Protein AF-K3X423-F1 (afdb_monomer)

Sequence (365 aa):
MEPLAPRPPLSREDSQRIQFHCSIRLWRLEVRFLAQKLLSLGRSYEVRYRLPPVDSASSSELPLADFGFQVMSLMDSHVLQVKSVNAPRIAQQIVPERSFVGIGIPRPEEIRAIHVEDYLVGMNTQDFLVVPVPLPQLRKQMQNLRATQRAEKELVLRFVRFDRFVQVDQQRTHGYVLDVLKHIETKHAELAKTYAALLDKNRMIVTR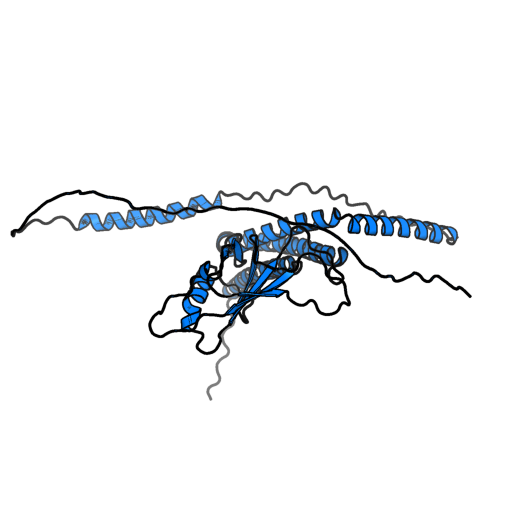ELTREKKLLAYVRIIAVETRKTIMEDERFQFAFNFQQWYAAINEVQDEDDSSSDESEDEEMQEEQHNFEYDEIEISDDDDEEDGRMQEQQQQHSENLDVQQQNRPVRKQLNRLHGIVSDPLRLRNVSSRYRSSHVPCNNSPLQNQFRKNRVLRATLT

Radius of gyration: 34.36 Å; Cα contacts (8 Å, |Δi|>4): 301; chains: 1; bounding box: 116×75×101 Å

Structure (mmCIF, N/CA/C/O backbone):
data_AF-K3X423-F1
#
_entry.id   AF-K3X423-F1
#
loop_
_atom_site.group_PDB
_atom_site.id
_atom_site.type_symbol
_atom_site.label_atom_id
_atom_site.label_alt_id
_atom_site.label_comp_id
_atom_site.label_asym_id
_atom_site.label_entity_id
_atom_site.label_seq_id
_atom_site.pdbx_PDB_ins_code
_atom_site.Cartn_x
_atom_site.Cartn_y
_atom_site.Cartn_z
_atom_site.occupancy
_atom_site.B_iso_or_equiv
_atom_site.auth_seq_id
_atom_site.auth_comp_id
_atom_site.auth_asym_id
_atom_site.auth_atom_id
_atom_site.pdbx_PDB_model_num
ATOM 1 N N . MET A 1 1 ? 2.047 9.173 53.307 1.00 57.94 1 MET A N 1
ATOM 2 C CA . MET A 1 1 ? 1.584 8.575 52.037 1.00 57.94 1 MET A CA 1
ATOM 3 C C . MET A 1 1 ? 1.254 7.132 52.335 1.00 57.94 1 MET A C 1
ATOM 5 O O . MET A 1 1 ? 2.053 6.493 53.008 1.00 57.94 1 MET A O 1
ATOM 9 N N . GLU A 1 2 ? 0.094 6.651 51.913 1.00 51.44 2 GLU A N 1
ATOM 10 C CA . GLU A 1 2 ? -0.271 5.242 52.069 1.00 51.44 2 GLU A CA 1
ATOM 11 C C . GLU A 1 2 ? 0.393 4.432 50.938 1.00 51.44 2 GLU A C 1
ATOM 13 O O . GLU A 1 2 ? 0.381 4.895 49.792 1.00 51.44 2 GLU A O 1
ATOM 18 N N . PRO A 1 3 ? 1.045 3.289 51.219 1.00 63.72 3 PRO A N 1
ATOM 19 C CA . PRO A 1 3 ? 1.689 2.502 50.177 1.00 63.72 3 PRO A CA 1
ATOM 20 C C . PRO A 1 3 ? 0.622 1.840 49.300 1.00 63.72 3 PRO A C 1
ATOM 22 O O . PRO A 1 3 ? -0.140 0.996 49.766 1.00 63.72 3 PRO A O 1
ATOM 25 N N . LEU A 1 4 ? 0.587 2.210 48.017 1.00 64.69 4 LEU A N 1
ATOM 26 C CA . LEU A 1 4 ? -0.241 1.545 47.011 1.00 64.69 4 LEU A CA 1
ATOM 27 C C . LEU A 1 4 ? 0.090 0.048 46.992 1.00 64.69 4 LEU A C 1
ATOM 29 O O . LEU A 1 4 ? 1.178 -0.344 46.568 1.00 64.69 4 LEU A O 1
ATOM 33 N N . ALA A 1 5 ? -0.851 -0.774 47.460 1.00 70.94 5 ALA A N 1
ATOM 34 C CA . ALA A 1 5 ? -0.697 -2.221 47.472 1.00 70.94 5 ALA A CA 1
ATOM 35 C C . ALA A 1 5 ? -0.408 -2.739 46.047 1.00 70.94 5 ALA A C 1
ATOM 37 O O . ALA A 1 5 ? -1.018 -2.251 45.085 1.00 70.94 5 ALA A O 1
ATOM 38 N N . PRO A 1 6 ? 0.509 -3.712 4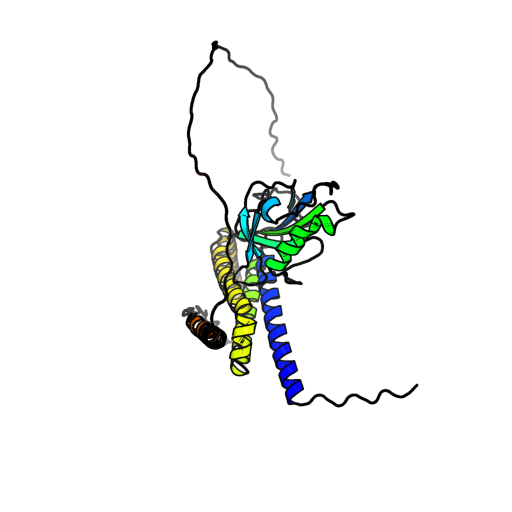5.881 1.00 71.19 6 PRO A N 1
ATOM 39 C CA . PRO A 1 6 ? 0.806 -4.270 44.570 1.00 71.19 6 PRO A CA 1
ATOM 40 C C . PRO A 1 6 ? -0.469 -4.865 43.971 1.00 71.19 6 PRO A C 1
ATOM 42 O O . PRO A 1 6 ? -1.186 -5.619 44.631 1.00 71.19 6 PRO A O 1
ATOM 45 N N . ARG A 1 7 ? -0.769 -4.511 42.714 1.00 73.06 7 ARG A N 1
ATOM 46 C CA . ARG A 1 7 ? -1.929 -5.071 42.010 1.00 73.06 7 ARG A CA 1
ATOM 47 C C . ARG A 1 7 ? -1.793 -6.599 41.940 1.00 73.06 7 ARG A C 1
ATOM 49 O O . ARG A 1 7 ? -0.684 -7.074 41.685 1.00 73.06 7 ARG A O 1
ATOM 56 N N . PRO A 1 8 ? -2.886 -7.361 42.124 1.00 76.19 8 PRO A N 1
ATOM 57 C CA . PRO A 1 8 ? -2.843 -8.804 41.931 1.00 76.19 8 PRO A CA 1
ATO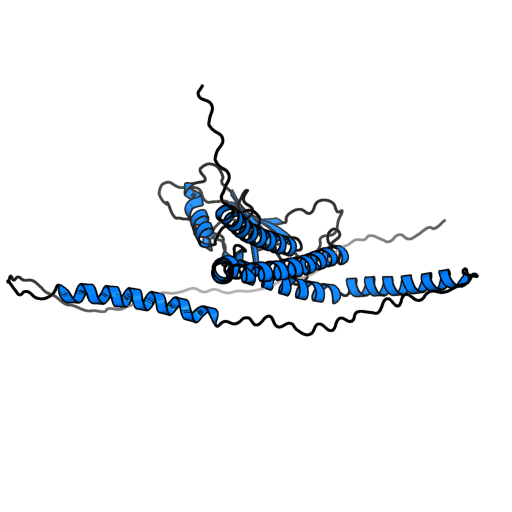M 58 C C . PRO A 1 8 ? -2.415 -9.133 40.489 1.00 76.19 8 PRO A C 1
ATOM 60 O O . PRO A 1 8 ? -2.719 -8.359 39.572 1.00 76.19 8 PRO A O 1
ATOM 63 N N . PRO A 1 9 ? -1.708 -10.256 40.269 1.00 79.25 9 PRO A N 1
ATOM 64 C CA . PRO A 1 9 ? -1.350 -10.695 38.927 1.00 79.25 9 PRO A CA 1
ATOM 65 C C . PRO A 1 9 ? -2.608 -10.981 38.095 1.00 79.25 9 PRO A C 1
ATOM 67 O O . PRO A 1 9 ? -3.641 -11.387 38.627 1.00 79.25 9 PRO A O 1
ATOM 70 N N . LEU A 1 10 ? -2.505 -10.781 36.778 1.00 80.56 10 LEU A N 1
ATOM 71 C CA . LEU A 1 10 ? -3.555 -11.161 35.829 1.00 80.56 10 LEU A CA 1
ATOM 72 C C . LEU A 1 10 ? -3.824 -12.669 35.904 1.00 80.56 10 LEU A C 1
ATOM 74 O O . LEU A 1 10 ? -2.899 -13.457 36.120 1.00 80.56 10 LEU A O 1
ATOM 78 N N . SER A 1 11 ? -5.072 -13.082 35.671 1.00 89.31 11 SER A N 1
ATOM 79 C CA . SER A 1 11 ? -5.374 -14.507 35.539 1.00 89.31 11 SER A CA 1
ATOM 80 C C . SER A 1 11 ? -4.699 -15.093 34.289 1.00 89.31 11 SER A C 1
ATOM 82 O O . SER A 1 11 ? -4.314 -14.374 33.357 1.00 89.31 11 SER A O 1
ATOM 84 N N . ARG A 1 12 ? -4.560 -16.423 34.244 1.00 88.62 12 ARG A N 1
ATOM 85 C CA . ARG A 1 12 ? -4.037 -17.124 33.060 1.00 88.62 12 ARG A CA 1
ATOM 86 C C . ARG A 1 12 ? -4.917 -16.878 31.829 1.00 88.62 12 ARG A C 1
ATOM 88 O O . ARG A 1 12 ? -4.388 -16.683 30.739 1.00 88.62 12 ARG A O 1
ATOM 95 N N . GLU A 1 13 ? -6.231 -16.844 32.026 1.00 88.69 13 GLU A N 1
ATOM 96 C CA . GLU A 1 13 ? -7.236 -16.645 30.979 1.00 88.69 13 GLU A CA 1
ATOM 97 C C . GLU A 1 13 ? -7.195 -15.211 30.434 1.00 88.69 13 GLU A C 1
ATOM 99 O O . GLU A 1 13 ? -7.108 -15.020 29.220 1.00 88.69 13 GLU A O 1
ATOM 104 N N . ASP A 1 14 ? -7.132 -14.202 31.313 1.00 90.19 14 ASP A N 1
ATOM 105 C CA . ASP A 1 14 ? -6.928 -12.800 30.917 1.00 90.19 14 ASP A CA 1
ATOM 106 C C . ASP A 1 14 ? -5.618 -12.632 30.145 1.00 90.19 14 ASP A C 1
ATOM 108 O O . ASP A 1 14 ? -5.584 -11.975 29.106 1.00 90.19 14 ASP A O 1
ATOM 112 N N . SER A 1 15 ? -4.540 -13.262 30.619 1.00 90.38 15 SER A N 1
ATOM 113 C CA . SER A 1 15 ? -3.220 -13.194 29.984 1.00 90.38 15 SER A CA 1
ATOM 114 C C . SER A 1 15 ? -3.236 -13.794 28.574 1.00 90.38 15 SER A C 1
ATOM 116 O O . SER A 1 15 ? -2.729 -13.174 27.639 1.00 90.38 15 SER A O 1
ATOM 118 N N . GLN A 1 16 ? -3.870 -14.957 28.390 1.00 90.81 16 GLN A N 1
ATOM 119 C CA . GLN A 1 16 ? -4.040 -15.594 27.079 1.00 90.81 16 GLN A CA 1
ATOM 120 C C . GLN A 1 16 ? -4.940 -14.766 26.150 1.00 90.81 16 GLN A C 1
ATOM 122 O O . GLN A 1 16 ? -4.620 -14.589 24.973 1.00 90.81 16 GLN A O 1
ATOM 127 N N . ARG A 1 17 ? -6.030 -14.192 26.673 1.00 90.12 17 ARG A N 1
ATOM 128 C CA . ARG A 1 17 ? -6.934 -13.314 25.918 1.00 90.12 17 ARG A CA 1
ATOM 129 C C . ARG A 1 17 ? -6.243 -12.023 25.469 1.00 90.12 17 ARG A C 1
ATOM 131 O O . ARG A 1 17 ? -6.393 -11.617 24.316 1.00 90.12 17 ARG A O 1
ATOM 138 N N . ILE A 1 18 ? -5.461 -11.396 26.348 1.00 92.94 18 ILE A N 1
ATOM 139 C CA . ILE A 1 18 ? -4.646 -10.216 26.031 1.00 92.94 18 ILE A CA 1
ATOM 140 C C . ILE A 1 18 ? -3.600 -10.573 24.972 1.00 92.94 18 ILE A C 1
ATOM 142 O O . ILE A 1 18 ? -3.495 -9.861 23.975 1.00 92.94 18 ILE A O 1
ATOM 146 N N . GLN A 1 19 ? -2.880 -11.691 25.131 1.00 94.19 19 GLN A N 1
ATOM 147 C CA . GLN A 1 19 ? -1.907 -12.166 24.143 1.00 94.19 19 GLN A CA 1
ATOM 148 C C . GLN A 1 19 ? -2.553 -12.344 22.761 1.00 94.19 19 GLN A C 1
ATOM 150 O O . GLN A 1 19 ? -2.028 -11.832 21.776 1.00 94.19 19 GLN A O 1
ATOM 155 N N . PHE A 1 20 ? -3.716 -12.995 22.690 1.00 93.94 20 PHE A N 1
ATOM 156 C CA . PHE A 1 20 ? -4.447 -13.219 21.444 1.00 93.94 20 PHE A CA 1
ATOM 157 C C . PHE A 1 20 ? -4.892 -11.911 20.765 1.00 93.94 20 PHE A C 1
ATOM 159 O O . PHE A 1 20 ? -4.615 -11.709 19.581 1.00 93.94 20 PHE A O 1
ATOM 166 N N . HIS A 1 21 ? -5.497 -10.974 21.506 1.00 94.19 21 HIS A N 1
ATOM 167 C CA . HIS A 1 21 ? -5.847 -9.657 20.957 1.00 94.19 21 HIS A CA 1
ATOM 168 C C . HIS A 1 21 ? -4.603 -8.847 20.536 1.00 94.19 21 HIS A C 1
ATOM 170 O O . HIS A 1 21 ? -4.659 -8.106 19.553 1.00 94.19 21 HIS A O 1
ATOM 176 N N . CYS A 1 22 ? -3.469 -8.996 21.227 1.00 95.56 22 CYS A N 1
ATOM 177 C CA . CYS A 1 22 ? -2.197 -8.403 20.812 1.00 95.56 22 CYS A CA 1
ATOM 178 C C . CYS A 1 22 ? -1.665 -9.025 19.512 1.00 95.56 22 CYS A C 1
ATOM 180 O O . CYS A 1 22 ? -1.263 -8.272 18.629 1.00 95.56 22 CYS A O 1
ATOM 182 N N . SER A 1 23 ? -1.732 -10.350 19.337 1.00 96.19 23 SER A N 1
ATOM 183 C CA . SER A 1 23 ? -1.357 -11.014 18.079 1.00 96.19 23 SER A CA 1
ATOM 184 C C . SER A 1 23 ? -2.238 -10.575 16.905 1.00 96.19 23 SER A C 1
ATOM 186 O O . SER A 1 23 ? -1.707 -10.251 15.850 1.00 96.19 23 SER A O 1
ATOM 188 N N . ILE A 1 24 ? -3.560 -10.459 17.094 1.00 95.88 24 ILE A N 1
ATOM 189 C CA . ILE A 1 24 ? -4.478 -9.893 16.086 1.00 95.88 24 ILE A CA 1
ATOM 190 C C . ILE A 1 24 ? -4.068 -8.460 15.704 1.00 95.88 24 ILE A C 1
ATOM 192 O O . ILE A 1 24 ? -4.067 -8.097 14.527 1.00 95.88 24 ILE A O 1
ATOM 196 N N . ARG A 1 25 ? -3.719 -7.617 16.686 1.00 94.06 25 ARG A N 1
ATOM 197 C CA . ARG A 1 25 ? -3.306 -6.225 16.438 1.00 94.06 25 ARG A CA 1
ATOM 198 C C . ARG A 1 25 ? -1.942 -6.116 15.754 1.00 94.06 25 ARG A C 1
ATOM 200 O O . ARG A 1 25 ? -1.785 -5.223 14.924 1.00 94.06 25 ARG A O 1
ATOM 207 N N . LEU A 1 26 ? -0.997 -6.994 16.090 1.00 95.19 26 LEU A N 1
ATOM 208 C CA . LEU A 1 26 ? 0.315 -7.077 15.447 1.00 95.19 26 LEU A CA 1
ATOM 209 C C . LEU A 1 26 ? 0.174 -7.527 13.989 1.00 95.19 26 LEU A C 1
ATOM 211 O O . LEU A 1 26 ? 0.615 -6.807 13.103 1.00 95.19 26 LEU A O 1
ATOM 215 N N . TRP A 1 27 ? -0.556 -8.616 13.738 1.00 96.56 27 TRP A N 1
ATOM 216 C CA . TRP A 1 27 ? -0.789 -9.132 12.387 1.00 96.56 27 TRP A CA 1
ATOM 217 C C . TRP A 1 27 ? -1.440 -8.083 11.474 1.00 96.56 27 TRP A C 1
ATOM 219 O O . TRP A 1 27 ? -0.968 -7.842 10.364 1.00 96.56 27 TRP A O 1
ATOM 229 N N . ARG A 1 28 ? -2.466 -7.362 11.967 1.00 93.69 28 ARG A N 1
ATOM 230 C CA . ARG A 1 28 ? -3.040 -6.218 11.231 1.00 93.69 28 ARG A CA 1
ATOM 231 C C . ARG A 1 28 ? -1.976 -5.190 10.856 1.00 93.69 28 ARG A C 1
ATOM 233 O O . ARG A 1 28 ? -2.002 -4.700 9.734 1.00 93.69 28 ARG A O 1
ATOM 240 N N . LEU A 1 29 ? -1.109 -4.820 11.802 1.00 92.88 29 LEU A N 1
ATOM 241 C CA . LEU A 1 29 ? -0.079 -3.794 11.632 1.00 92.88 29 LEU A CA 1
ATOM 242 C C . LEU A 1 29 ? 0.984 -4.223 10.610 1.00 92.88 29 LEU A C 1
ATOM 244 O O . LEU A 1 29 ? 1.345 -3.431 9.744 1.00 92.88 29 LEU A O 1
ATOM 248 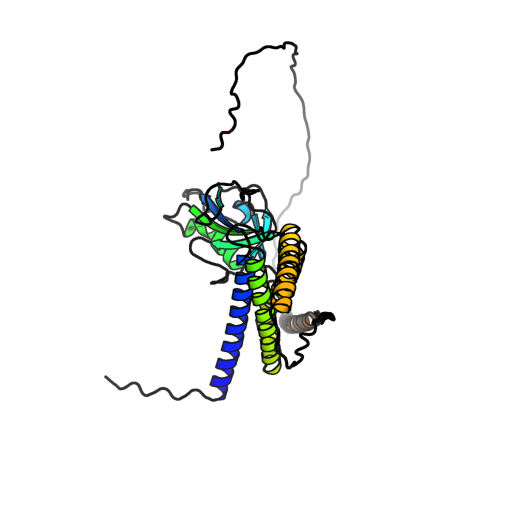N N . GLU A 1 30 ? 1.423 -5.478 10.667 1.00 95.25 30 GLU A N 1
ATOM 249 C CA . GLU A 1 30 ? 2.390 -6.066 9.735 1.00 95.25 30 GLU A CA 1
ATOM 250 C C . GLU A 1 30 ? 1.853 -6.098 8.296 1.00 95.25 30 GLU A C 1
ATOM 252 O O . GLU A 1 30 ? 2.579 -5.729 7.375 1.00 95.25 30 GLU A O 1
ATOM 257 N N . VAL A 1 31 ? 0.560 -6.389 8.089 1.00 95.00 31 VAL A N 1
ATOM 258 C CA . VAL A 1 31 ? -0.091 -6.238 6.771 1.00 95.00 31 VAL A CA 1
ATOM 259 C C . VAL A 1 31 ? -0.042 -4.785 6.266 1.00 95.00 31 VAL A C 1
ATOM 261 O O . VAL A 1 31 ? 0.163 -4.561 5.071 1.00 95.00 31 VAL A O 1
ATOM 264 N N . ARG A 1 32 ? -0.180 -3.774 7.142 1.00 92.25 32 ARG A N 1
ATOM 265 C CA . ARG A 1 32 ? -0.073 -2.351 6.731 1.00 92.25 32 ARG A CA 1
ATOM 266 C C . ARG A 1 32 ? 1.356 -1.986 6.355 1.00 92.25 32 ARG A C 1
ATOM 268 O O . ARG A 1 32 ? 1.555 -1.321 5.344 1.00 92.25 32 ARG A O 1
ATOM 275 N N . PHE A 1 33 ? 2.343 -2.469 7.112 1.00 93.38 33 PHE A N 1
ATOM 276 C CA . PHE A 1 33 ? 3.752 -2.317 6.749 1.00 93.38 33 PHE A CA 1
ATOM 277 C C . PHE A 1 33 ? 4.085 -3.021 5.428 1.00 93.38 33 PHE A C 1
ATOM 279 O O . PHE A 1 33 ? 4.846 -2.469 4.638 1.00 93.38 33 PHE A O 1
ATOM 286 N N . LEU A 1 34 ? 3.479 -4.174 5.129 1.00 95.06 34 LEU A N 1
ATOM 287 C CA . LEU A 1 34 ? 3.651 -4.855 3.843 1.00 95.06 34 LEU A CA 1
ATOM 288 C C . LEU A 1 34 ? 3.067 -4.036 2.678 1.00 95.06 34 LEU A C 1
ATOM 290 O O . LEU A 1 34 ? 3.733 -3.845 1.661 1.00 95.06 34 LEU A O 1
ATOM 294 N N . ALA A 1 35 ? 1.864 -3.478 2.849 1.00 94.00 35 ALA A N 1
ATOM 295 C CA . ALA A 1 35 ? 1.253 -2.575 1.871 1.00 94.00 35 ALA A CA 1
ATOM 296 C C . ALA A 1 35 ? 2.056 -1.269 1.697 1.00 94.00 35 ALA A C 1
ATOM 298 O O . ALA A 1 35 ? 2.246 -0.806 0.573 1.00 94.00 35 ALA A O 1
ATOM 299 N N . GLN A 1 36 ? 2.596 -0.702 2.781 1.00 92.75 36 GLN A N 1
ATOM 300 C CA . GLN A 1 36 ? 3.511 0.444 2.732 1.00 92.75 36 GLN A CA 1
ATOM 301 C C . GLN A 1 36 ? 4.817 0.096 2.005 1.00 92.75 36 GLN A C 1
ATOM 303 O O . GLN A 1 36 ? 5.306 0.894 1.207 1.00 92.75 36 GLN A O 1
ATOM 308 N N . LYS A 1 37 ? 5.368 -1.103 2.235 1.00 93.06 37 LYS A N 1
ATOM 309 C CA . LYS A 1 37 ? 6.584 -1.588 1.575 1.00 93.06 37 LYS A CA 1
ATOM 310 C C . LYS A 1 37 ? 6.371 -1.780 0.074 1.00 93.06 37 LYS A C 1
ATOM 312 O O . LYS A 1 37 ? 7.232 -1.358 -0.694 1.00 93.06 37 LYS A O 1
ATOM 317 N N . LEU A 1 38 ? 5.214 -2.298 -0.346 1.00 92.81 38 LEU A N 1
ATOM 318 C CA . LEU A 1 38 ? 4.814 -2.330 -1.755 1.00 92.81 38 LEU A CA 1
ATOM 319 C C . LEU A 1 38 ? 4.729 -0.908 -2.334 1.00 92.81 38 LEU A C 1
ATOM 321 O O . LEU A 1 38 ? 5.422 -0.593 -3.297 1.00 92.81 38 LEU A O 1
ATOM 325 N N . LEU A 1 39 ? 3.948 -0.018 -1.711 1.00 91.88 39 LEU A N 1
ATOM 326 C CA . LEU A 1 39 ? 3.772 1.358 -2.193 1.00 91.88 39 LEU A CA 1
ATOM 327 C C . LEU A 1 39 ? 5.086 2.163 -2.234 1.00 91.88 39 LEU A C 1
ATOM 329 O O . LEU A 1 39 ? 5.212 3.051 -3.073 1.00 91.88 39 LEU A O 1
ATOM 333 N N . SER A 1 40 ? 6.091 1.822 -1.417 1.00 89.31 40 SER A N 1
ATOM 334 C CA . SER A 1 40 ? 7.418 2.465 -1.442 1.00 89.31 40 SER A CA 1
ATOM 335 C C . SER A 1 40 ? 8.194 2.290 -2.759 1.00 89.31 40 SER A C 1
ATOM 337 O O . SER A 1 40 ? 9.147 3.026 -3.006 1.00 89.31 40 SER A O 1
ATOM 339 N N . LEU A 1 41 ? 7.774 1.366 -3.632 1.00 88.38 41 LEU A N 1
ATOM 340 C CA . LEU A 1 41 ? 8.317 1.227 -4.987 1.00 88.38 41 LEU A CA 1
ATOM 341 C C . LEU A 1 41 ? 7.806 2.313 -5.951 1.00 88.38 41 LEU A C 1
ATOM 343 O O . LEU A 1 41 ? 8.514 2.682 -6.893 1.00 88.38 41 LEU A O 1
ATOM 347 N N . GLY A 1 42 ? 6.601 2.842 -5.715 1.00 87.50 42 GLY A N 1
ATOM 348 C CA . GLY A 1 42 ? 5.961 3.856 -6.556 1.00 87.50 42 GLY A CA 1
ATOM 349 C C . GLY A 1 42 ? 6.630 5.236 -6.483 1.00 87.50 42 GLY A C 1
ATOM 350 O O . GLY A 1 42 ? 7.573 5.471 -5.729 1.00 87.50 42 GLY A O 1
ATOM 351 N N . ARG A 1 43 ? 6.159 6.197 -7.285 1.00 85.94 43 ARG A N 1
ATOM 352 C CA . ARG A 1 43 ? 6.615 7.598 -7.206 1.00 85.94 43 ARG A CA 1
ATOM 353 C C . ARG A 1 43 ? 5.717 8.387 -6.259 1.00 85.94 43 ARG A C 1
ATOM 355 O O . ARG A 1 43 ? 4.539 8.579 -6.557 1.00 85.94 43 ARG A O 1
ATOM 362 N N . SER A 1 44 ? 6.267 8.864 -5.149 1.00 88.62 44 SER A N 1
ATOM 363 C CA . SER A 1 44 ? 5.580 9.791 -4.254 1.00 88.62 44 SER A CA 1
ATOM 364 C C . SER A 1 44 ? 5.555 11.218 -4.817 1.00 88.62 44 SER A C 1
ATOM 366 O O . SER A 1 44 ? 6.474 11.669 -5.508 1.00 88.62 44 SER A O 1
ATOM 368 N N . TYR A 1 45 ? 4.471 11.940 -4.546 1.00 90.94 45 TYR A N 1
ATOM 369 C CA . TYR A 1 45 ? 4.333 13.357 -4.873 1.00 90.94 45 TYR A CA 1
ATOM 370 C C . TYR A 1 45 ? 3.310 14.043 -3.963 1.00 90.94 45 TYR A C 1
ATOM 372 O O . TYR A 1 45 ? 2.413 13.411 -3.402 1.00 90.94 45 TYR A O 1
ATOM 380 N N . GLU A 1 46 ? 3.426 15.362 -3.832 1.00 93.50 46 GLU A N 1
ATOM 381 C CA . GLU A 1 46 ? 2.454 16.188 -3.123 1.00 93.50 46 GLU A CA 1
ATOM 382 C C . GLU A 1 46 ? 1.547 16.942 -4.096 1.00 93.50 46 GLU A C 1
ATOM 384 O O . GLU A 1 46 ? 1.977 17.416 -5.150 1.00 93.50 46 GLU A O 1
ATOM 389 N N . VAL A 1 47 ? 0.293 17.139 -3.696 1.00 93.12 47 VAL A N 1
ATOM 390 C CA . VAL A 1 47 ? -0.611 18.119 -4.300 1.00 93.12 47 VAL A CA 1
ATOM 391 C C . VAL A 1 47 ? -1.037 19.103 -3.224 1.00 93.12 47 VAL A C 1
ATOM 393 O O . VAL A 1 47 ? -1.632 18.729 -2.213 1.00 93.12 47 VAL A O 1
ATOM 396 N N . ARG A 1 48 ? -0.696 20.372 -3.441 1.00 92.94 48 ARG A N 1
ATOM 397 C CA . ARG A 1 48 ? -0.918 21.469 -2.503 1.00 92.94 48 ARG A CA 1
ATOM 398 C C . ARG A 1 48 ? -2.075 22.328 -2.986 1.00 92.94 48 ARG A C 1
ATOM 400 O O . ARG A 1 48 ? -2.004 22.915 -4.065 1.00 92.94 48 ARG A O 1
ATOM 407 N N . TYR A 1 49 ? -3.142 22.387 -2.204 1.00 90.62 49 TYR A N 1
ATOM 408 C CA . TYR A 1 49 ? -4.364 23.114 -2.529 1.00 90.62 49 TYR A CA 1
ATOM 409 C C . TYR A 1 49 ? -4.434 24.405 -1.729 1.00 90.62 49 TYR A C 1
ATOM 411 O O . TYR A 1 49 ? -4.432 24.375 -0.498 1.00 90.62 49 TYR A O 1
ATOM 419 N N . ARG A 1 50 ? -4.550 25.540 -2.419 1.00 87.62 50 ARG A N 1
ATOM 420 C CA . ARG A 1 50 ? -4.752 26.844 -1.779 1.00 87.62 50 ARG A CA 1
ATOM 421 C C . ARG A 1 50 ? -6.227 26.991 -1.443 1.00 87.62 50 ARG A C 1
ATOM 423 O O . ARG A 1 50 ? -7.052 27.184 -2.337 1.00 87.62 50 ARG A O 1
ATOM 430 N N . LEU A 1 51 ? -6.556 26.849 -0.164 1.00 84.88 51 LEU A N 1
ATOM 431 C CA . LEU A 1 51 ? -7.940 26.874 0.292 1.00 84.88 51 LEU A CA 1
ATOM 432 C C . LEU A 1 51 ? -8.527 28.290 0.144 1.00 84.88 51 LEU A C 1
ATOM 434 O O . LEU A 1 51 ? -7.831 29.274 0.416 1.00 84.88 51 LEU A O 1
ATOM 438 N N . PRO A 1 52 ? -9.797 28.420 -0.285 1.00 76.94 52 PRO A N 1
ATOM 439 C CA . PRO A 1 52 ? -10.457 29.718 -0.366 1.00 76.94 52 PRO A CA 1
ATOM 440 C C . PRO A 1 52 ? -10.615 30.341 1.034 1.00 76.94 52 PRO A C 1
ATOM 442 O O . PRO A 1 52 ? -10.768 29.603 2.013 1.00 76.94 52 PRO A O 1
ATOM 445 N N . PRO A 1 53 ? -10.603 31.683 1.151 1.00 73.12 53 PRO A N 1
ATOM 446 C CA . PRO A 1 53 ? -10.807 32.359 2.428 1.00 73.12 53 PRO A CA 1
ATOM 447 C C . PRO A 1 53 ? -12.179 32.029 3.031 1.00 73.12 53 PRO A C 1
ATOM 449 O O . PRO A 1 53 ? -13.159 31.785 2.323 1.00 73.12 53 PRO A O 1
ATOM 452 N N . VAL A 1 54 ? -12.249 32.032 4.363 1.00 68.00 54 VAL A N 1
ATOM 453 C CA . VAL A 1 54 ? -13.488 31.776 5.109 1.00 68.00 54 VAL A CA 1
ATOM 454 C C . VAL A 1 54 ? -14.287 33.076 5.224 1.00 68.00 54 VAL A C 1
ATOM 456 O O . VAL A 1 54 ? -14.302 33.725 6.268 1.00 68.00 54 VAL A O 1
ATOM 459 N N . ASP A 1 55 ? -14.934 33.470 4.127 1.00 59.72 55 ASP A N 1
ATOM 460 C CA . ASP A 1 55 ? -15.822 34.633 4.109 1.00 59.72 55 ASP A CA 1
ATOM 461 C C . ASP A 1 55 ? -17.082 34.368 4.949 1.00 59.72 55 ASP A C 1
ATOM 463 O O . ASP A 1 55 ? -17.802 33.385 4.743 1.00 59.72 55 ASP A O 1
ATOM 467 N N . SER A 1 56 ? -17.373 35.288 5.875 1.00 52.59 56 SER A N 1
ATOM 468 C CA . SER A 1 56 ? -18.317 35.143 6.999 1.00 52.59 56 SER A CA 1
ATOM 469 C C . SER A 1 56 ? -19.770 34.792 6.643 1.00 52.59 56 SER A C 1
ATOM 471 O O . SER A 1 56 ? -20.568 34.536 7.540 1.00 52.59 56 SER A O 1
ATOM 473 N N . ALA A 1 57 ? -20.132 34.813 5.358 1.00 51.56 57 ALA A N 1
ATOM 474 C CA . ALA A 1 57 ? -21.483 34.578 4.855 1.00 51.56 57 ALA A CA 1
ATOM 475 C C . ALA A 1 57 ? -21.683 33.202 4.184 1.00 51.56 57 ALA A C 1
ATOM 477 O O . ALA A 1 57 ? -22.818 32.861 3.861 1.00 51.56 57 ALA A O 1
ATOM 478 N N . SER A 1 58 ? -20.627 32.403 3.958 1.00 54.59 58 SER A N 1
ATOM 479 C CA . SER A 1 58 ? -20.763 31.093 3.294 1.00 54.59 58 SER A CA 1
ATOM 480 C C . SER A 1 58 ? -19.957 29.976 3.971 1.00 54.59 58 SER A C 1
ATOM 482 O O . SER A 1 58 ? -18.883 29.562 3.531 1.00 54.59 58 SER A O 1
ATOM 484 N N . SER A 1 59 ? -20.547 29.406 5.026 1.00 54.94 59 SER A N 1
ATOM 485 C CA . SER A 1 59 ? -20.095 28.154 5.653 1.00 54.94 59 SER A CA 1
ATOM 486 C C . SER A 1 59 ? -20.418 26.924 4.783 1.00 54.94 59 SER A C 1
ATOM 488 O O . SER A 1 59 ? -20.987 25.945 5.261 1.00 54.94 59 SER A O 1
ATOM 490 N N . SER A 1 60 ? -20.072 26.973 3.493 1.00 64.31 60 SER A N 1
ATOM 491 C CA . SER A 1 60 ? -20.050 25.776 2.655 1.00 64.31 60 SER A CA 1
ATOM 492 C C . SER A 1 60 ? -18.944 24.857 3.155 1.00 64.31 60 SER A C 1
ATOM 494 O O . SER A 1 60 ? -17.781 25.264 3.222 1.00 64.31 60 SER A O 1
ATOM 496 N N . GLU A 1 61 ? -19.302 23.611 3.447 1.00 77.19 61 GLU A N 1
ATOM 497 C CA . GLU A 1 61 ? -18.338 22.521 3.572 1.00 77.19 61 GLU A CA 1
ATOM 498 C C . GLU A 1 61 ? -17.477 22.420 2.302 1.00 77.19 61 GLU A C 1
ATOM 500 O O . GLU A 1 61 ? -17.899 22.842 1.219 1.00 77.19 61 GLU A O 1
ATOM 505 N N . LEU A 1 62 ? -16.281 21.839 2.431 1.00 80.56 62 LEU A N 1
ATOM 506 C CA . LEU A 1 62 ? -15.441 21.446 1.296 1.00 80.56 62 LEU A CA 1
ATOM 507 C C . LEU A 1 62 ? -15.552 19.928 1.063 1.00 80.56 62 LEU A C 1
ATOM 509 O O . LEU A 1 62 ? -14.762 19.163 1.624 1.00 80.56 62 LEU A O 1
ATOM 513 N N . PRO A 1 63 ? -16.527 19.446 0.270 1.00 85.31 63 PRO A N 1
ATOM 514 C CA . PRO A 1 63 ? -16.581 18.038 -0.096 1.00 85.31 63 PRO A CA 1
ATOM 515 C C . PRO A 1 63 ? -15.318 17.647 -0.872 1.00 85.31 63 PRO A C 1
ATOM 517 O O . PRO A 1 63 ? -14.816 18.406 -1.697 1.00 85.31 63 PRO A O 1
ATOM 520 N N . LEU A 1 64 ? -14.843 16.416 -0.663 1.00 85.81 64 LEU A N 1
ATOM 521 C CA . LEU A 1 64 ? -13.653 15.859 -1.324 1.00 85.81 64 LEU A CA 1
ATOM 522 C C . LEU A 1 64 ? -13.643 16.064 -2.857 1.00 85.81 64 LEU A C 1
ATOM 524 O O . LEU A 1 64 ? -12.591 16.298 -3.440 1.00 85.81 64 LEU A O 1
ATOM 528 N N . ALA A 1 65 ? -14.815 16.041 -3.499 1.00 87.38 65 ALA A N 1
ATOM 529 C CA . ALA A 1 65 ? -14.958 16.241 -4.940 1.00 87.38 65 ALA A CA 1
ATOM 530 C C . ALA A 1 65 ? -14.534 17.642 -5.438 1.00 87.38 65 ALA A C 1
ATOM 532 O O . ALA A 1 65 ? -14.140 17.768 -6.597 1.00 87.38 65 ALA A O 1
ATOM 533 N N . ASP A 1 66 ? -14.556 18.683 -4.594 1.00 88.75 66 ASP A N 1
ATOM 534 C CA . ASP A 1 66 ? -14.110 20.036 -4.976 1.00 88.75 66 ASP A CA 1
ATOM 535 C C . ASP A 1 66 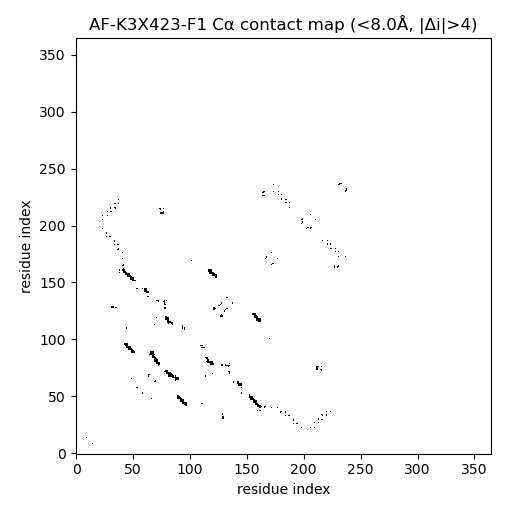? -12.594 20.103 -5.237 1.00 88.75 66 ASP A C 1
ATOM 537 O O . ASP A 1 66 ? -12.121 20.970 -5.976 1.00 88.75 66 ASP A O 1
ATOM 541 N N . PHE A 1 67 ? -11.838 19.144 -4.698 1.00 90.31 67 PHE A N 1
ATOM 542 C CA . PHE A 1 67 ? -10.408 18.958 -4.941 1.00 90.31 67 PHE A CA 1
ATOM 543 C C . PHE A 1 67 ? -10.124 18.256 -6.284 1.00 90.31 67 PHE A C 1
ATOM 545 O O . PHE A 1 67 ? -8.974 18.011 -6.618 1.00 90.31 67 PHE A O 1
ATOM 552 N N . GLY A 1 68 ? -11.152 17.949 -7.087 1.00 91.75 68 GLY A N 1
ATOM 553 C CA . GLY A 1 68 ? -10.991 17.392 -8.434 1.00 91.75 68 GLY A CA 1
ATOM 554 C C . GLY A 1 68 ? -10.774 15.881 -8.485 1.00 91.75 68 GLY A C 1
ATOM 555 O O . GLY A 1 68 ? -10.429 15.357 -9.537 1.00 91.75 68 GLY A O 1
ATOM 556 N N . PHE A 1 69 ? -10.995 15.143 -7.398 1.00 94.56 69 PHE A N 1
ATOM 557 C CA . PHE A 1 69 ? -10.892 13.682 -7.412 1.00 94.56 69 PHE A CA 1
ATOM 558 C C . PHE A 1 69 ? -11.881 13.016 -6.447 1.00 94.56 69 PHE A C 1
ATOM 560 O O . PHE A 1 69 ? -12.477 13.655 -5.580 1.00 94.56 69 PHE A O 1
ATOM 567 N N . GLN A 1 70 ? -12.060 11.706 -6.600 1.00 94.69 70 GLN A N 1
ATOM 568 C CA . GLN A 1 70 ? -12.746 10.852 -5.633 1.00 94.69 70 GLN A CA 1
ATOM 569 C C . GLN A 1 70 ? -11.849 9.665 -5.292 1.00 94.69 70 GLN A C 1
ATOM 571 O O . GLN A 1 70 ? -11.318 9.029 -6.200 1.00 94.69 70 GLN A O 1
ATOM 576 N N . VAL A 1 71 ? -11.724 9.323 -4.006 1.00 95.50 71 VAL A N 1
ATOM 577 C CA . VAL A 1 71 ? -11.110 8.055 -3.580 1.00 95.50 71 VAL A CA 1
ATOM 578 C C . VAL A 1 71 ? -12.155 7.016 -3.179 1.00 95.50 71 VAL A C 1
ATOM 580 O O . VAL A 1 71 ? -13.209 7.341 -2.619 1.00 95.50 71 VAL A O 1
ATOM 583 N N . MET A 1 72 ? -11.821 5.757 -3.444 1.00 95.50 72 MET A N 1
ATOM 584 C CA . MET A 1 72 ? -12.435 4.569 -2.860 1.00 95.50 72 MET A CA 1
ATOM 585 C C . MET A 1 72 ? -11.496 3.941 -1.826 1.00 95.50 72 MET A C 1
ATOM 587 O O . MET A 1 72 ? -10.295 4.206 -1.817 1.00 95.50 72 MET A O 1
ATOM 591 N N . SER A 1 73 ? -12.059 3.120 -0.944 1.00 93.81 73 SER A N 1
ATOM 592 C CA . SER A 1 73 ? -11.288 2.219 -0.092 1.00 93.81 73 SER A CA 1
ATOM 593 C C . SER A 1 73 ? -10.958 0.973 -0.910 1.00 93.81 73 SER A C 1
ATOM 595 O O . SER A 1 73 ? -11.847 0.388 -1.530 1.00 93.81 73 SER A O 1
ATOM 597 N N . LEU A 1 74 ? -9.682 0.603 -0.957 1.00 91.88 74 LEU A N 1
ATOM 598 C CA . LEU A 1 74 ? -9.224 -0.609 -1.623 1.00 91.88 74 LEU A CA 1
ATOM 599 C C . LEU A 1 74 ? -9.489 -1.806 -0.702 1.00 91.88 74 LEU A C 1
ATOM 601 O O . LEU A 1 74 ? -9.000 -1.822 0.428 1.00 91.88 74 LEU A O 1
ATOM 605 N N . MET A 1 75 ? -10.249 -2.800 -1.173 1.00 88.44 75 MET A N 1
ATOM 606 C CA . MET A 1 75 ? -10.592 -4.015 -0.411 1.00 88.44 75 MET A CA 1
ATOM 607 C C . MET A 1 75 ? -11.212 -3.741 0.982 1.00 88.44 75 MET A C 1
ATOM 609 O O . MET A 1 75 ? -10.901 -4.424 1.958 1.00 88.44 75 MET A O 1
ATOM 613 N N . ASP A 1 76 ? -12.028 -2.684 1.098 1.00 87.00 76 ASP A N 1
ATOM 614 C CA . ASP A 1 76 ? -12.622 -2.172 2.353 1.00 87.00 76 ASP A CA 1
ATOM 615 C C . ASP A 1 76 ? -11.614 -1.837 3.476 1.00 87.00 76 ASP A C 1
ATOM 617 O O . ASP A 1 76 ? -11.970 -1.677 4.656 1.00 87.00 76 ASP A O 1
ATOM 621 N N . SER A 1 77 ? -10.339 -1.699 3.101 1.00 87.75 77 SER A N 1
ATOM 622 C CA . SER A 1 77 ? -9.210 -1.413 3.978 1.00 87.75 77 SER A CA 1
ATOM 623 C C . SER A 1 77 ? -8.986 0.095 4.196 1.00 87.75 77 SER A C 1
ATOM 625 O O . SER A 1 77 ? -9.783 0.959 3.819 1.00 87.75 77 SER A O 1
ATOM 627 N N . HIS A 1 78 ? -7.872 0.426 4.845 1.00 86.25 78 HIS A N 1
ATOM 628 C CA . HIS A 1 78 ? -7.417 1.796 5.072 1.00 86.25 78 HIS A CA 1
ATOM 629 C C . HIS A 1 78 ? -6.631 2.384 3.887 1.00 86.25 78 HIS A C 1
ATOM 631 O O . HIS A 1 78 ? -6.374 3.585 3.882 1.00 86.25 78 HIS A O 1
ATOM 637 N N . VAL A 1 79 ? -6.250 1.569 2.896 1.00 92.38 79 VAL A N 1
ATOM 638 C CA . VAL A 1 79 ? -5.589 2.048 1.677 1.00 92.38 79 VAL A CA 1
ATOM 639 C C . VAL A 1 79 ? -6.634 2.727 0.793 1.00 92.38 79 VAL A C 1
ATOM 641 O O . VAL A 1 79 ? -7.680 2.147 0.488 1.00 92.38 79 VAL A O 1
ATOM 644 N N . LEU A 1 80 ? -6.368 3.974 0.404 1.00 95.25 80 LEU A N 1
ATOM 645 C CA . LEU A 1 80 ? -7.286 4.803 -0.375 1.00 95.25 80 LEU A CA 1
ATOM 646 C C . LEU A 1 80 ? -6.736 5.005 -1.786 1.00 95.25 80 LEU A C 1
ATOM 648 O O . LEU A 1 80 ? -5.618 5.484 -1.947 1.00 95.25 80 LEU A O 1
ATOM 652 N N . GLN A 1 81 ? -7.534 4.676 -2.800 1.00 95.62 81 GLN A N 1
ATOM 653 C CA . GLN A 1 81 ? -7.141 4.747 -4.209 1.00 95.62 81 GLN A CA 1
ATOM 654 C C . GLN A 1 81 ? -8.067 5.689 -4.982 1.00 95.62 81 GLN A C 1
ATOM 656 O O . GLN A 1 81 ? -9.279 5.709 -4.745 1.00 95.62 81 GLN A O 1
ATOM 661 N N . VAL A 1 82 ? -7.519 6.491 -5.896 1.00 96.25 82 VAL A N 1
ATOM 662 C CA . VAL A 1 82 ? -8.281 7.437 -6.717 1.00 96.25 82 VAL A CA 1
ATOM 663 C C . VAL A 1 82 ? -9.121 6.671 -7.739 1.00 96.25 82 VAL A C 1
ATOM 665 O O . VAL A 1 82 ? -8.602 6.044 -8.658 1.00 96.25 82 VAL A O 1
ATOM 668 N N . LYS A 1 83 ? -10.444 6.754 -7.578 1.00 96.00 83 LYS A N 1
ATOM 669 C CA . LYS A 1 83 ? -11.452 6.122 -8.441 1.00 96.00 83 LYS A CA 1
ATOM 670 C C . LYS A 1 83 ? -11.778 6.962 -9.677 1.00 96.00 83 LYS A C 1
ATOM 672 O O . LYS A 1 83 ? -12.143 6.420 -10.714 1.00 96.00 83 LYS A O 1
ATOM 677 N N . SER A 1 84 ? -11.724 8.287 -9.557 1.00 95.50 84 SER A N 1
ATOM 678 C CA . SER A 1 84 ? -12.031 9.205 -10.656 1.00 95.50 84 SER A CA 1
ATOM 679 C C . SER A 1 84 ? -11.386 10.570 -10.446 1.00 95.50 84 SER A C 1
ATOM 681 O O . SER A 1 84 ? -11.260 11.043 -9.314 1.00 95.50 84 SER A O 1
ATOM 683 N N . VAL A 1 85 ? -11.018 11.213 -11.553 1.00 94.62 85 VAL A N 1
ATOM 684 C CA . VAL A 1 85 ? -10.453 12.567 -11.599 1.00 94.62 85 VAL A CA 1
ATOM 685 C C . VAL A 1 85 ? -11.386 13.463 -12.415 1.00 94.62 85 VAL A C 1
ATOM 687 O O . VAL A 1 85 ? -11.994 13.027 -13.389 1.00 94.62 85 VAL A O 1
ATOM 690 N N . ASN A 1 86 ? -11.535 14.707 -11.978 1.00 92.44 86 ASN A N 1
ATOM 691 C CA . ASN A 1 86 ? -12.396 15.747 -12.529 1.00 92.44 86 ASN A CA 1
ATOM 692 C C . ASN A 1 86 ? -11.628 17.082 -12.525 1.00 92.44 86 ASN A C 1
ATOM 694 O O . ASN A 1 86 ? -10.569 17.198 -11.912 1.00 92.44 86 ASN A O 1
ATOM 698 N N . ALA A 1 87 ? -12.168 18.123 -13.163 1.00 88.31 87 ALA A N 1
ATOM 699 C CA . ALA A 1 87 ? -11.596 19.463 -13.035 1.00 88.31 87 ALA A CA 1
ATOM 700 C C . ALA A 1 87 ? -11.686 19.949 -11.565 1.00 88.31 87 ALA A C 1
ATOM 702 O O . ALA A 1 87 ? -12.796 20.002 -11.025 1.00 88.31 87 ALA A O 1
ATOM 703 N N . PRO A 1 88 ? -10.565 20.301 -10.903 1.00 88.88 88 PRO A N 1
ATOM 704 C CA . PRO A 1 88 ? -10.590 20.793 -9.529 1.00 88.88 88 PRO A CA 1
ATOM 705 C C . PRO A 1 88 ? -11.220 22.190 -9.462 1.00 88.88 88 PRO A C 1
ATOM 707 O O . PRO A 1 88 ? -10.957 23.052 -10.301 1.00 88.88 88 PRO A O 1
ATOM 710 N N . ARG A 1 89 ? -12.041 22.427 -8.433 1.00 87.00 89 ARG A N 1
ATOM 711 C CA . ARG A 1 89 ? -12.624 23.746 -8.123 1.00 87.00 89 ARG A CA 1
ATOM 712 C C . ARG A 1 89 ? -11.699 24.590 -7.245 1.00 87.00 89 ARG A C 1
ATOM 714 O O . ARG A 1 89 ? -11.821 25.811 -7.219 1.00 87.00 89 ARG A O 1
ATOM 721 N N . ILE A 1 90 ? -10.786 23.940 -6.523 1.00 85.12 90 ILE A N 1
ATOM 722 C CA . ILE A 1 90 ? -9.784 24.567 -5.655 1.00 85.12 90 ILE A CA 1
ATOM 723 C C . ILE A 1 90 ? -8.446 24.622 -6.404 1.00 85.12 90 ILE A C 1
ATOM 725 O O . ILE A 1 90 ? -8.029 23.637 -7.010 1.00 85.12 90 ILE A O 1
ATOM 729 N N . ALA A 1 91 ? -7.760 25.766 -6.363 1.00 84.50 91 ALA A N 1
ATOM 730 C CA . ALA A 1 91 ? -6.485 25.942 -7.053 1.00 84.50 91 ALA A CA 1
ATOM 731 C C . ALA A 1 91 ? -5.397 25.036 -6.451 1.00 84.50 91 ALA A C 1
ATOM 733 O O . ALA A 1 91 ? -5.084 25.141 -5.262 1.00 84.50 91 ALA A O 1
ATOM 734 N N . GLN A 1 92 ? -4.806 24.177 -7.286 1.00 89.75 92 GLN A N 1
ATOM 735 C CA . GLN A 1 92 ? -3.809 23.184 -6.885 1.00 89.75 92 GLN A CA 1
ATOM 736 C C . GLN A 1 92 ? -2.437 23.440 -7.519 1.00 89.75 92 GLN A C 1
ATOM 738 O O . GLN A 1 92 ? -2.338 23.919 -8.649 1.00 89.75 92 GLN A O 1
ATOM 743 N N . GLN A 1 93 ? -1.380 23.054 -6.811 1.00 88.62 93 GLN A N 1
ATOM 744 C CA . GLN A 1 93 ? -0.012 22.970 -7.308 1.00 88.62 93 GLN A CA 1
ATOM 745 C C . GLN A 1 93 ? 0.521 21.564 -7.026 1.00 88.62 93 GLN A C 1
ATOM 747 O O . GLN A 1 93 ? 0.538 21.131 -5.875 1.00 88.62 93 GLN A O 1
ATOM 752 N N . ILE A 1 94 ? 0.969 20.857 -8.063 1.00 85.69 94 ILE A N 1
ATOM 753 C CA . ILE A 1 94 ? 1.627 19.556 -7.901 1.00 85.69 94 ILE A CA 1
ATOM 754 C C . ILE A 1 94 ? 3.124 19.779 -7.684 1.00 85.69 94 ILE A C 1
ATOM 756 O O . ILE A 1 94 ? 3.749 20.599 -8.359 1.00 85.69 94 ILE A O 1
ATOM 760 N N . VAL A 1 95 ? 3.679 19.069 -6.707 1.00 85.19 95 VAL A N 1
ATOM 761 C CA . VAL A 1 95 ? 5.087 19.102 -6.324 1.00 85.19 95 VAL A CA 1
ATOM 762 C C . VAL A 1 95 ? 5.578 17.652 -6.301 1.00 85.19 95 VAL A C 1
ATOM 764 O O . VAL A 1 95 ? 5.308 16.941 -5.333 1.00 85.19 95 VAL A O 1
ATOM 767 N N . PRO A 1 96 ? 6.273 17.182 -7.354 1.00 78.75 96 PRO A N 1
ATOM 768 C CA . PRO A 1 96 ? 6.967 15.900 -7.315 1.00 78.75 96 PRO A CA 1
ATOM 769 C C . PRO A 1 96 ? 7.920 15.866 -6.119 1.00 78.75 96 PRO A C 1
ATOM 771 O O . PRO A 1 96 ? 8.641 16.843 -5.881 1.00 78.75 96 PRO A O 1
ATOM 774 N N . GLU A 1 97 ? 7.924 14.770 -5.359 1.00 70.94 97 GLU A N 1
ATOM 775 C CA . GLU A 1 97 ? 8.864 14.646 -4.251 1.00 70.94 97 GLU A CA 1
ATOM 776 C C . GLU A 1 97 ? 10.284 14.549 -4.819 1.00 70.94 97 GLU A C 1
ATOM 778 O O . GLU A 1 97 ? 10.566 13.763 -5.727 1.00 70.94 97 GLU A O 1
ATOM 783 N N . ARG A 1 98 ? 11.180 15.421 -4.348 1.00 57.78 98 ARG A N 1
ATOM 784 C CA . ARG A 1 98 ? 12.541 15.498 -4.882 1.00 57.78 98 ARG A CA 1
ATOM 785 C C . ARG A 1 98 ? 13.371 14.353 -4.320 1.00 57.78 98 ARG A C 1
ATOM 787 O O . ARG A 1 98 ? 13.913 14.482 -3.224 1.00 57.78 98 ARG A O 1
ATOM 794 N N . SER A 1 99 ? 13.542 13.290 -5.102 1.00 47.47 99 SER A N 1
ATOM 795 C CA . SER A 1 99 ? 14.651 12.355 -4.917 1.00 47.47 99 SER A CA 1
ATOM 796 C C . SER A 1 99 ? 15.966 13.145 -4.923 1.00 47.47 99 SER A C 1
ATOM 798 O O . SER A 1 99 ? 16.360 13.758 -5.917 1.00 47.47 99 SER A O 1
ATOM 800 N N . PHE A 1 100 ? 16.608 13.225 -3.757 1.00 39.78 100 PHE A N 1
ATOM 801 C CA . PHE A 1 100 ? 17.851 13.972 -3.583 1.00 39.78 100 PHE A CA 1
ATOM 802 C C . PHE A 1 100 ? 19.020 13.232 -4.243 1.00 39.78 100 PHE A C 1
ATOM 804 O O . PHE A 1 100 ? 19.070 12.009 -4.210 1.00 39.78 100 PHE A O 1
ATOM 811 N N . VAL A 1 101 ? 20.000 13.997 -4.741 1.00 38.69 101 VAL A N 1
ATOM 812 C CA . VAL A 1 101 ? 21.248 13.538 -5.391 1.00 38.69 101 VAL A CA 1
ATOM 813 C C . VAL A 1 101 ? 21.065 12.923 -6.790 1.00 38.69 101 VAL A C 1
ATOM 815 O O . VAL A 1 101 ? 20.505 11.845 -6.962 1.00 38.69 101 VAL A O 1
ATOM 818 N N . GLY A 1 102 ? 21.639 13.595 -7.794 1.00 36.59 102 GLY A N 1
ATOM 819 C CA . GLY A 1 102 ? 21.753 13.109 -9.174 1.00 36.59 102 GLY A CA 1
ATOM 820 C C . GLY A 1 102 ? 21.903 14.261 -10.171 1.00 36.59 102 GLY A C 1
ATOM 821 O O . GLY A 1 102 ? 21.001 15.087 -10.307 1.00 36.59 102 GLY A O 1
ATOM 822 N N . ILE A 1 103 ? 23.043 14.356 -10.863 1.00 42.47 103 ILE A N 1
ATOM 823 C CA . ILE A 1 103 ? 23.254 15.390 -11.889 1.00 42.47 103 ILE A CA 1
ATOM 824 C C . ILE A 1 103 ? 22.610 14.943 -13.206 1.00 42.47 103 ILE A C 1
ATOM 826 O O . ILE A 1 103 ? 23.037 13.964 -13.806 1.00 42.47 103 ILE A O 1
ATOM 830 N N . GLY A 1 104 ? 21.638 15.728 -13.675 1.00 49.84 104 GLY A N 1
ATOM 831 C CA . GLY A 1 104 ? 21.349 15.940 -15.095 1.00 49.84 104 GLY A CA 1
ATOM 832 C C . GLY A 1 104 ? 21.016 14.722 -15.964 1.00 49.84 104 GLY A C 1
ATOM 833 O O . GLY A 1 104 ? 21.868 14.259 -16.708 1.00 49.84 104 GLY A O 1
ATOM 834 N N . ILE A 1 105 ? 19.733 14.349 -16.005 1.00 39.72 105 ILE A N 1
ATOM 835 C CA . ILE A 1 105 ? 18.958 14.067 -17.234 1.00 39.72 105 ILE A CA 1
ATOM 836 C C . ILE A 1 105 ? 17.469 14.220 -16.864 1.00 39.72 105 ILE A C 1
ATOM 838 O O . ILE A 1 105 ? 17.048 13.633 -15.864 1.00 39.72 105 ILE A O 1
ATOM 842 N N . PRO A 1 106 ? 16.645 14.964 -17.628 1.00 40.69 106 PRO A N 1
ATOM 843 C CA . PRO A 1 106 ? 15.196 14.937 -17.442 1.00 40.69 106 PRO A CA 1
ATOM 844 C C . PRO A 1 106 ? 14.658 13.559 -17.863 1.00 40.69 106 PRO A C 1
ATOM 846 O O . PRO A 1 106 ? 14.690 13.204 -19.041 1.00 40.69 106 PRO A O 1
ATOM 849 N N . ARG A 1 107 ? 14.205 12.761 -16.889 1.00 53.25 107 ARG A N 1
ATOM 850 C CA . ARG A 1 107 ? 13.586 11.440 -17.108 1.00 53.25 107 ARG A CA 1
ATOM 851 C C . ARG A 1 107 ? 12.065 11.569 -17.336 1.00 53.25 107 ARG A C 1
ATOM 853 O O . ARG A 1 107 ? 11.501 12.611 -16.999 1.00 53.25 107 ARG A O 1
ATOM 860 N N . PRO A 1 108 ? 11.419 10.590 -18.001 1.00 48.69 108 PRO A N 1
ATOM 861 C CA . PRO A 1 108 ? 10.149 10.829 -18.681 1.00 48.69 108 PRO A CA 1
ATOM 862 C C . PRO A 1 108 ? 8.959 10.992 -17.731 1.00 48.69 108 PRO A C 1
ATOM 864 O O . PRO A 1 108 ? 8.819 10.259 -16.754 1.00 48.69 108 PRO A O 1
ATOM 867 N N . GLU A 1 109 ? 8.092 11.932 -18.110 1.00 55.81 109 GLU A N 1
ATOM 868 C CA . GLU A 1 109 ? 6.808 12.271 -17.486 1.00 55.81 109 GLU A CA 1
ATOM 869 C C . GLU A 1 109 ? 6.878 12.632 -15.993 1.00 55.81 109 GLU A C 1
ATOM 871 O O . GLU A 1 109 ? 6.550 11.860 -15.092 1.00 55.81 109 GLU A O 1
ATOM 876 N N . GLU A 1 110 ? 7.235 13.899 -15.748 1.00 68.19 110 GLU A N 1
ATOM 877 C CA . GLU A 1 110 ? 6.901 14.597 -14.504 1.00 68.19 110 GLU A CA 1
ATOM 878 C C . GLU A 1 110 ? 5.410 14.415 -14.179 1.00 68.19 110 GLU A C 1
ATOM 880 O O . GLU A 1 110 ? 4.551 14.599 -15.048 1.00 68.19 110 GLU A O 1
ATOM 885 N N . ILE A 1 111 ? 5.082 14.125 -12.918 1.00 74.94 111 ILE A N 1
ATOM 886 C CA . ILE A 1 111 ? 3.690 13.968 -12.486 1.00 74.94 111 ILE A CA 1
ATOM 887 C C . ILE A 1 111 ? 2.992 15.336 -12.536 1.00 74.94 111 ILE A C 1
ATOM 889 O O . ILE A 1 111 ? 3.199 16.197 -11.683 1.00 74.94 111 ILE A O 1
ATOM 893 N N . ARG A 1 112 ? 2.183 15.538 -13.582 1.00 80.88 112 ARG A N 1
ATOM 894 C CA . ARG A 1 112 ? 1.497 16.805 -13.914 1.00 80.88 112 ARG A CA 1
ATOM 895 C C . ARG A 1 112 ? 0.015 16.834 -13.539 1.00 80.88 112 ARG A C 1
ATOM 897 O O . ARG A 1 112 ? -0.590 17.903 -13.540 1.00 80.88 112 ARG A O 1
ATOM 904 N N . ALA A 1 113 ? -0.558 15.683 -13.197 1.00 87.56 113 ALA A N 1
ATOM 905 C CA . ALA A 1 113 ? -1.930 15.527 -12.728 1.00 87.56 113 ALA A CA 1
ATOM 906 C C . ALA A 1 113 ? -2.022 14.372 -11.718 1.00 87.56 113 ALA A C 1
ATOM 908 O O . ALA A 1 113 ? -1.203 13.452 -11.755 1.00 87.56 113 ALA A O 1
ATOM 909 N N . ILE A 1 114 ? -3.055 14.394 -10.871 1.00 91.81 114 ILE A N 1
ATOM 910 C CA . ILE A 1 114 ? -3.581 13.176 -10.237 1.00 91.81 114 ILE A CA 1
ATOM 911 C C . ILE A 1 114 ? -4.249 12.347 -11.342 1.00 91.81 114 ILE A C 1
ATOM 913 O O . ILE A 1 114 ? -4.923 12.910 -12.205 1.00 91.81 114 ILE A O 1
ATOM 917 N N . HIS A 1 115 ? -4.044 11.038 -11.335 1.00 91.69 115 HIS A N 1
ATOM 918 C CA . HIS A 1 115 ? -4.659 10.064 -12.231 1.00 91.69 115 HIS A CA 1
ATOM 919 C C . HIS A 1 115 ? -5.604 9.146 -11.441 1.00 91.69 115 HIS A C 1
ATOM 921 O O . HIS A 1 115 ? -5.657 9.164 -10.212 1.00 91.69 115 HIS A O 1
ATOM 927 N N . VAL A 1 116 ? -6.378 8.340 -12.167 1.00 92.94 116 VAL A N 1
ATOM 928 C CA . VAL A 1 116 ? -7.030 7.154 -11.594 1.00 92.94 116 VAL A CA 1
ATOM 929 C C . VAL A 1 116 ? -5.936 6.154 -11.184 1.00 92.94 116 VAL A C 1
ATOM 931 O O . VAL A 1 116 ? -4.833 6.203 -11.720 1.00 92.94 116 VAL A O 1
ATOM 934 N N . GLU A 1 117 ? -6.232 5.280 -10.225 1.00 93.12 117 GLU A N 1
ATOM 935 C CA . GLU A 1 117 ? -5.324 4.266 -9.654 1.00 93.12 117 GLU A CA 1
ATOM 936 C C . GLU A 1 117 ? -4.207 4.796 -8.724 1.00 93.12 117 GLU A C 1
ATOM 938 O O . GLU A 1 117 ? -3.660 3.998 -7.962 1.00 93.12 117 GLU A O 1
ATOM 943 N N . ASP A 1 118 ? -3.938 6.111 -8.670 1.00 94.44 118 ASP A N 1
ATOM 944 C CA . ASP A 1 118 ? -3.040 6.724 -7.669 1.00 94.44 118 ASP A CA 1
ATOM 945 C C . ASP A 1 118 ? -3.535 6.495 -6.226 1.00 94.44 118 ASP A C 1
ATOM 947 O O . ASP A 1 118 ? -4.734 6.550 -5.941 1.00 94.44 118 ASP A O 1
ATOM 951 N N . TYR A 1 119 ? -2.614 6.315 -5.277 1.00 95.38 119 TYR A N 1
ATOM 952 C CA . TYR A 1 119 ? -2.928 6.055 -3.866 1.00 95.38 119 TYR A CA 1
ATOM 953 C C . TYR A 1 119 ? -2.818 7.333 -3.043 1.00 95.38 119 TYR A C 1
ATOM 955 O O . TYR A 1 119 ? -1.770 7.971 -3.040 1.00 95.38 119 TYR A O 1
ATOM 963 N N . LEU A 1 120 ? -3.865 7.691 -2.299 1.00 96.31 120 LEU A N 1
ATOM 964 C CA . LEU A 1 120 ? -3.842 8.788 -1.331 1.00 96.31 120 LEU A CA 1
ATOM 965 C C . LEU A 1 120 ? -3.273 8.269 -0.002 1.00 96.31 120 LEU A C 1
ATOM 967 O O . LEU A 1 120 ? -3.967 7.583 0.750 1.00 96.31 120 LEU A O 1
ATOM 971 N N . VAL A 1 121 ? -2.014 8.604 0.286 1.00 95.31 121 VAL A N 1
ATOM 972 C CA . VAL A 1 121 ? -1.249 8.053 1.422 1.00 95.31 121 VAL A CA 1
ATOM 973 C C . VAL A 1 121 ? -1.094 9.020 2.600 1.00 95.31 121 VAL A C 1
ATOM 975 O O . VAL A 1 121 ? -0.621 8.616 3.659 1.00 95.31 121 VAL A O 1
ATOM 978 N N . GLY A 1 122 ? -1.494 10.290 2.472 1.00 93.94 122 GLY A N 1
ATOM 979 C CA . GLY A 1 122 ? -1.443 11.219 3.603 1.00 93.94 122 GLY A CA 1
ATOM 980 C C . GLY A 1 122 ? -2.053 12.598 3.365 1.00 93.94 122 GLY A C 1
ATOM 981 O O . GLY A 1 122 ? -2.348 12.990 2.236 1.00 93.94 122 GLY A O 1
ATOM 982 N N . MET A 1 123 ? -2.205 13.347 4.458 1.00 92.88 123 MET A N 1
ATOM 983 C CA . MET A 1 123 ? -2.774 14.697 4.505 1.00 92.88 123 MET A CA 1
ATOM 984 C C . MET A 1 123 ? -2.051 15.539 5.563 1.00 92.88 123 MET A C 1
ATOM 986 O O . MET A 1 123 ? -1.951 15.131 6.718 1.00 92.88 123 MET A O 1
ATOM 990 N N . ASN A 1 124 ? -1.563 16.721 5.188 1.00 90.19 124 ASN A N 1
ATOM 991 C CA . ASN A 1 124 ? -0.725 17.607 6.003 1.00 90.19 124 ASN A CA 1
ATOM 992 C C . ASN A 1 124 ? 0.418 16.821 6.676 1.00 90.19 124 ASN A C 1
ATOM 994 O O . ASN A 1 124 ? 1.254 16.250 5.976 1.00 90.19 124 ASN A O 1
ATOM 998 N N . THR A 1 125 ? 0.460 16.732 8.005 1.00 87.94 125 THR A N 1
ATOM 999 C CA . THR A 1 125 ? 1.458 15.944 8.756 1.00 87.94 125 THR A CA 1
ATOM 1000 C C . THR A 1 125 ? 1.066 14.478 8.979 1.00 87.94 125 THR A C 1
ATOM 1002 O O . THR A 1 125 ? 1.884 13.708 9.474 1.00 87.94 125 THR A O 1
ATOM 1005 N N . GLN A 1 126 ? -0.152 14.062 8.619 1.00 90.81 126 GLN A N 1
ATOM 1006 C CA . GLN A 1 126 ? -0.634 12.697 8.830 1.00 90.81 126 GLN A CA 1
ATOM 1007 C C . GLN A 1 126 ? -0.239 11.763 7.675 1.00 90.81 126 GLN A C 1
ATOM 1009 O O . GLN A 1 126 ? -0.473 12.056 6.500 1.00 90.81 126 GLN A O 1
ATOM 1014 N N . ASP A 1 127 ? 0.326 10.612 8.027 1.00 90.44 127 ASP A N 1
ATOM 1015 C CA . ASP A 1 127 ? 0.525 9.449 7.159 1.00 90.44 127 ASP A CA 1
ATOM 1016 C C . ASP A 1 127 ? -0.621 8.449 7.414 1.00 90.44 127 ASP A C 1
ATOM 1018 O O . ASP A 1 127 ? -0.904 8.109 8.565 1.00 90.44 127 ASP A O 1
ATOM 1022 N N . PHE A 1 128 ? -1.318 8.022 6.357 1.00 91.00 128 PHE A N 1
ATOM 1023 C CA . PHE A 1 128 ? -2.478 7.124 6.434 1.00 91.00 128 PHE A CA 1
ATOM 1024 C C . PHE A 1 128 ? -2.107 5.634 6.433 1.00 91.00 128 PHE A C 1
ATOM 1026 O O . PHE A 1 128 ? -2.949 4.801 6.768 1.00 91.00 128 PHE A O 1
ATOM 1033 N N . LEU A 1 129 ? -0.867 5.290 6.084 1.00 84.25 129 LEU A N 1
ATOM 1034 C CA . LEU A 1 129 ? -0.329 3.931 6.159 1.00 84.25 129 LEU A CA 1
ATOM 1035 C C . LEU A 1 129 ? 0.126 3.633 7.598 1.00 84.25 129 LEU A C 1
ATOM 1037 O O . LEU A 1 129 ? -0.163 2.564 8.136 1.00 84.25 129 LEU A O 1
ATOM 1041 N N . VAL A 1 130 ? 0.737 4.623 8.262 1.00 85.62 130 VAL A N 1
ATOM 1042 C CA . VAL A 1 130 ? 1.110 4.565 9.688 1.00 85.62 130 VAL A CA 1
ATOM 1043 C C . VAL A 1 130 ? -0.099 4.796 10.605 1.00 85.62 130 VAL A C 1
ATOM 1045 O O . VAL A 1 130 ? -0.277 4.071 11.586 1.00 85.62 130 VAL A O 1
ATOM 1048 N N . VAL A 1 131 ? -0.958 5.781 10.301 1.00 88.25 131 VAL A N 1
ATOM 1049 C CA . VAL A 1 131 ? -2.166 6.105 11.086 1.00 88.25 131 VAL A CA 1
ATOM 1050 C C . VAL A 1 131 ? -3.419 6.051 10.197 1.00 88.25 131 VAL A C 1
ATOM 1052 O O . VAL A 1 131 ? -3.890 7.096 9.735 1.00 88.25 131 VAL A O 1
ATOM 1055 N N . PRO A 1 132 ? -3.983 4.844 9.977 1.00 87.00 132 PRO A N 1
ATOM 1056 C CA . PRO A 1 132 ? -5.188 4.599 9.187 1.00 87.00 132 PRO A CA 1
ATOM 1057 C C . PRO A 1 132 ? -6.340 5.584 9.385 1.00 87.00 132 PRO A C 1
ATOM 1059 O O . PRO A 1 132 ? -6.837 5.772 10.496 1.00 87.00 132 PRO A O 1
ATOM 1062 N N . VAL A 1 133 ? -6.834 6.129 8.269 1.00 90.31 133 VAL A N 1
ATOM 1063 C CA . VAL A 1 133 ? -8.048 6.954 8.213 1.00 90.31 133 VAL A CA 1
ATOM 1064 C C . VAL A 1 133 ? -9.092 6.263 7.334 1.00 90.31 133 VAL A C 1
ATOM 1066 O O . VAL A 1 133 ? -8.950 6.248 6.111 1.00 90.31 133 VAL A O 1
ATOM 1069 N N . PRO A 1 134 ? -10.174 5.712 7.913 1.00 90.38 134 PRO A N 1
ATOM 1070 C CA . PRO A 1 134 ? -11.294 5.195 7.137 1.00 90.38 134 PRO A CA 1
ATOM 1071 C C . PRO A 1 134 ? -11.903 6.278 6.238 1.00 90.38 134 PRO A C 1
ATOM 1073 O O . PRO A 1 134 ? -12.076 7.424 6.654 1.00 90.38 134 PRO A O 1
ATOM 1076 N N . LEU A 1 135 ? -12.316 5.908 5.026 1.00 92.00 135 LEU A N 1
ATOM 1077 C CA . LEU A 1 135 ? -12.873 6.837 4.034 1.00 92.00 135 LEU A CA 1
ATOM 1078 C C . LEU A 1 135 ? -14.017 7.753 4.556 1.00 92.00 135 LEU A C 1
ATOM 1080 O O . LEU A 1 135 ? -14.025 8.934 4.197 1.00 92.00 135 LEU A O 1
ATOM 1084 N N . PRO A 1 136 ? -14.948 7.309 5.431 1.00 91.75 136 PRO A N 1
ATOM 1085 C CA . PRO A 1 136 ? -15.930 8.208 6.052 1.00 91.75 136 PRO A CA 1
ATOM 1086 C C . PRO A 1 136 ? -15.303 9.278 6.962 1.00 91.75 136 PRO A C 1
ATOM 1088 O O . PRO A 1 136 ? -15.767 10.418 6.982 1.00 91.75 136 PRO A O 1
ATOM 1091 N N . GLN A 1 137 ? -14.230 8.940 7.684 1.00 92.06 137 GLN A N 1
ATOM 1092 C CA . GLN A 1 137 ? -13.496 9.878 8.535 1.00 92.06 137 GLN A CA 1
ATOM 1093 C C . GLN A 1 137 ? -12.724 10.898 7.692 1.00 92.06 137 GLN A C 1
ATOM 1095 O O . GLN A 1 137 ? -12.803 12.086 7.997 1.00 92.06 137 GLN A O 1
ATOM 1100 N N . LEU A 1 138 ? -12.077 10.470 6.598 1.00 92.06 138 LEU A N 1
ATOM 1101 C CA . LEU A 1 138 ? -11.426 11.391 5.660 1.00 92.06 138 LEU A CA 1
ATOM 1102 C C . LEU A 1 138 ? -12.437 12.385 5.076 1.00 92.06 138 LEU A C 1
ATOM 1104 O O . LEU A 1 138 ? -12.195 13.588 5.097 1.00 92.06 138 LEU A O 1
ATOM 1108 N N . ARG A 1 139 ? -13.594 11.906 4.594 1.00 91.25 139 ARG A N 1
ATOM 1109 C CA . ARG A 1 139 ? -14.661 12.776 4.062 1.00 91.25 139 ARG A CA 1
ATOM 1110 C C . ARG A 1 139 ? -15.078 13.829 5.092 1.00 91.25 139 ARG A C 1
ATOM 1112 O O . ARG A 1 139 ? -15.076 15.015 4.768 1.00 91.25 139 ARG A O 1
ATOM 1119 N N . LYS A 1 140 ? -15.306 13.414 6.345 1.00 90.12 140 LYS A N 1
ATOM 1120 C CA . LYS A 1 140 ? -15.629 14.323 7.454 1.00 90.12 140 LYS A CA 1
ATOM 1121 C C . LYS A 1 140 ? -14.503 15.320 7.753 1.00 90.12 140 LYS A C 1
ATOM 1123 O O . LYS A 1 140 ? -14.800 16.490 7.983 1.00 90.12 140 LYS A O 1
ATOM 1128 N N . GLN A 1 141 ? -13.234 14.902 7.745 1.00 88.94 141 GLN A N 1
ATOM 1129 C CA . GLN A 1 141 ? -12.093 15.813 7.922 1.00 88.94 141 GLN A CA 1
ATOM 1130 C C . GLN A 1 141 ? -12.057 16.870 6.809 1.00 88.94 141 GLN A C 1
ATOM 1132 O O . GLN A 1 141 ? -12.007 18.058 7.117 1.00 88.94 141 GLN A O 1
ATOM 1137 N N . MET A 1 142 ? -12.181 16.451 5.544 1.00 87.19 142 MET A N 1
ATOM 1138 C CA . MET A 1 142 ? -12.176 17.335 4.369 1.00 87.19 142 MET A CA 1
ATOM 1139 C C . MET A 1 142 ? -13.316 18.365 4.414 1.00 87.19 142 MET A C 1
ATOM 1141 O O . MET A 1 142 ? -13.062 19.563 4.293 1.00 87.19 142 MET A O 1
ATOM 1145 N N . GLN A 1 143 ? -14.549 17.926 4.707 1.00 85.75 143 GLN A N 1
ATOM 1146 C CA . GLN A 1 143 ? -15.714 18.811 4.867 1.00 85.75 143 GLN A CA 1
ATOM 1147 C C . GLN A 1 143 ? -15.476 19.912 5.915 1.00 85.75 143 GLN A C 1
ATOM 1149 O O . GLN A 1 143 ? -15.891 21.054 5.713 1.00 85.75 143 GLN A O 1
ATOM 1154 N N . ASN A 1 144 ? -14.777 19.582 7.009 1.00 82.94 144 ASN A N 1
ATOM 1155 C CA . ASN A 1 144 ? -14.557 20.465 8.156 1.00 82.94 144 ASN A CA 1
ATOM 1156 C C . ASN A 1 144 ? -13.295 21.349 8.063 1.00 82.94 144 ASN A C 1
ATOM 1158 O O . ASN A 1 144 ? -13.096 22.169 8.959 1.00 82.94 144 ASN A O 1
ATOM 1162 N N . LEU A 1 145 ? -12.469 21.251 7.009 1.00 80.06 145 LEU A N 1
ATOM 1163 C CA . LEU A 1 145 ? -11.195 21.992 6.897 1.00 80.06 145 LEU A CA 1
ATOM 1164 C C . LEU A 1 145 ? -11.333 23.504 7.152 1.00 80.06 145 LEU A C 1
ATOM 1166 O O . LEU A 1 145 ? -10.562 24.077 7.920 1.00 80.06 145 LEU A O 1
ATOM 1170 N N . ARG A 1 146 ? -12.362 24.149 6.578 1.00 71.44 146 ARG A N 1
ATOM 1171 C CA . ARG A 1 146 ? -12.632 25.589 6.787 1.00 71.44 146 ARG A CA 1
ATOM 1172 C C . ARG A 1 146 ? -12.942 25.951 8.244 1.00 71.44 146 ARG A C 1
ATOM 1174 O O . ARG A 1 146 ? -12.696 27.082 8.651 1.00 71.44 146 ARG A O 1
ATOM 1181 N N . ALA A 1 147 ? -13.510 25.028 9.020 1.00 64.50 147 ALA A N 1
ATOM 1182 C CA . ALA A 1 147 ? -13.853 25.264 10.421 1.00 64.50 147 ALA A CA 1
ATOM 1183 C C . ALA A 1 147 ? -12.635 25.110 11.349 1.00 64.50 147 ALA A C 1
ATOM 1185 O O . ALA A 1 147 ? -12.562 25.779 12.381 1.00 64.50 147 ALA A O 1
ATOM 1186 N N . THR A 1 148 ? -11.674 24.252 10.986 1.00 63.00 148 THR A N 1
ATOM 1187 C CA . THR A 1 148 ? -10.466 23.982 11.779 1.00 63.00 148 THR A CA 1
ATOM 1188 C C . THR A 1 148 ? -9.292 24.905 11.440 1.00 63.00 148 THR A C 1
ATOM 1190 O O . THR A 1 148 ? -8.593 25.352 12.351 1.00 63.00 148 THR A O 1
ATOM 1193 N N . GLN A 1 149 ? -9.066 25.243 10.167 1.00 62.53 149 GLN A N 1
ATOM 1194 C CA . GLN A 1 149 ? -7.902 26.031 9.743 1.00 62.53 149 GLN A CA 1
ATOM 1195 C C . GLN A 1 149 ? -8.165 27.549 9.787 1.00 62.53 149 GLN A C 1
ATOM 1197 O O . GLN A 1 149 ? -8.507 28.186 8.796 1.00 62.53 149 GLN A O 1
ATOM 1202 N N . ARG A 1 150 ? -7.927 28.162 10.958 1.00 55.31 150 ARG A N 1
ATOM 1203 C CA . ARG A 1 150 ? -7.901 29.636 11.132 1.00 55.31 150 ARG A CA 1
ATOM 1204 C C . ARG A 1 150 ? -6.577 30.309 10.727 1.00 55.31 150 ARG A C 1
ATOM 1206 O O . ARG A 1 150 ? -6.493 31.533 10.776 1.00 55.31 150 ARG A O 1
ATOM 1213 N N . ALA A 1 151 ? -5.544 29.537 10.382 1.00 52.69 151 ALA A N 1
ATOM 1214 C CA . ALA A 1 151 ? -4.185 30.040 10.139 1.00 52.69 151 ALA A CA 1
ATOM 1215 C C . ALA A 1 151 ? -3.536 29.469 8.866 1.00 52.69 151 ALA A C 1
ATOM 1217 O O . ALA A 1 151 ? -2.943 30.215 8.087 1.00 52.69 151 ALA A O 1
ATOM 1218 N N . GLU A 1 152 ? -3.662 28.161 8.635 1.00 58.97 152 GLU A N 1
ATOM 1219 C CA . GLU A 1 152 ? -3.155 27.503 7.429 1.00 58.97 152 GLU A CA 1
ATOM 1220 C C . GLU A 1 152 ? -4.049 27.815 6.219 1.00 58.97 152 GLU A C 1
ATOM 1222 O O . GLU A 1 152 ? -5.269 27.693 6.286 1.00 58.97 152 GLU A O 1
ATOM 1227 N N . LYS A 1 153 ? -3.434 28.217 5.100 1.00 76.19 153 LYS A N 1
ATOM 1228 C CA . LYS A 1 153 ? -4.120 28.516 3.824 1.00 76.19 153 LYS A CA 1
ATOM 1229 C C . LYS A 1 153 ? -3.901 27.436 2.759 1.00 76.19 153 LYS A C 1
ATOM 1231 O O . LYS A 1 153 ? -4.333 27.593 1.619 1.00 76.19 153 LYS A O 1
ATOM 1236 N N . GLU A 1 154 ? -3.186 26.375 3.113 1.00 86.44 154 GLU A N 1
ATOM 1237 C CA . GLU A 1 154 ? -2.743 25.322 2.208 1.00 86.44 154 GLU A CA 1
ATOM 1238 C C . GLU A 1 154 ? -3.077 23.956 2.821 1.00 86.44 154 GLU A C 1
ATOM 1240 O O . GLU A 1 154 ? -2.810 23.714 3.998 1.00 86.44 154 GLU A O 1
ATOM 1245 N N . LEU A 1 155 ? -3.689 23.083 2.022 1.00 90.25 155 LEU A N 1
ATOM 1246 C CA . LEU A 1 155 ? -3.860 21.664 2.321 1.00 90.25 155 LEU A CA 1
ATOM 1247 C C . LEU A 1 155 ? -2.853 20.887 1.478 1.00 90.25 155 LEU A C 1
ATOM 1249 O O . LEU A 1 155 ? -2.855 21.016 0.253 1.00 90.25 155 LEU A O 1
ATOM 1253 N N . VAL A 1 156 ? -2.030 20.056 2.110 1.00 92.69 156 VAL A N 1
ATOM 1254 C CA . VAL A 1 156 ? -1.081 19.182 1.414 1.00 92.69 156 VAL A CA 1
ATOM 1255 C C . VAL A 1 156 ? -1.639 17.766 1.407 1.00 92.69 156 VAL A C 1
ATOM 1257 O O . VAL A 1 156 ? -1.846 17.186 2.468 1.00 92.69 156 VAL A O 1
ATOM 1260 N N . LEU A 1 157 ? -1.864 17.189 0.230 1.00 95.00 157 LEU A N 1
ATOM 1261 C CA . LEU A 1 157 ? -2.200 15.773 0.078 1.00 95.00 157 LEU A CA 1
ATOM 1262 C C . LEU A 1 157 ? -1.007 15.030 -0.528 1.00 95.00 157 LEU A C 1
ATOM 1264 O O . LEU A 1 157 ? -0.470 15.464 -1.547 1.00 95.00 157 LEU A O 1
ATOM 1268 N N . ARG A 1 158 ? -0.596 13.920 0.092 1.00 94.88 158 ARG A N 1
ATOM 1269 C CA . ARG A 1 158 ? 0.456 13.034 -0.428 1.00 94.88 158 ARG A CA 1
ATOM 1270 C C . ARG A 1 158 ? -0.159 11.883 -1.197 1.00 94.88 158 ARG A C 1
ATOM 1272 O O . ARG A 1 158 ? -1.034 11.184 -0.681 1.00 94.88 158 ARG A O 1
ATOM 1279 N N . PHE A 1 159 ? 0.366 11.658 -2.390 1.00 94.81 159 PHE A N 1
ATOM 1280 C CA . PHE A 1 159 ? -0.016 10.563 -3.260 1.00 94.81 159 PHE A CA 1
ATOM 1281 C C . PHE A 1 159 ? 1.193 9.696 -3.612 1.00 94.81 159 PHE A C 1
ATOM 1283 O O . PHE A 1 159 ? 2.331 10.165 -3.603 1.00 94.81 159 PHE A O 1
ATOM 1290 N N . VAL A 1 160 ? 0.929 8.439 -3.956 1.00 92.62 160 VAL A N 1
ATOM 1291 C CA . VAL A 1 160 ? 1.885 7.526 -4.588 1.00 92.62 160 VAL A CA 1
ATOM 1292 C C . VAL A 1 160 ? 1.303 7.073 -5.918 1.00 92.62 160 VAL A C 1
ATOM 1294 O O . VAL A 1 160 ? 0.190 6.551 -5.952 1.00 92.62 160 VAL A O 1
ATOM 1297 N N . ARG A 1 161 ? 2.075 7.217 -6.997 1.00 90.25 161 ARG A N 1
ATOM 1298 C CA . ARG A 1 161 ? 1.804 6.559 -8.276 1.00 90.25 161 ARG A CA 1
ATOM 1299 C C . ARG A 1 161 ? 2.527 5.222 -8.330 1.00 90.25 161 ARG A C 1
ATOM 1301 O O . ARG A 1 161 ? 3.756 5.193 -8.404 1.00 90.25 161 ARG A O 1
ATOM 1308 N N . PHE A 1 162 ? 1.775 4.129 -8.303 1.00 86.94 162 PHE A N 1
ATOM 1309 C CA . PHE A 1 162 ? 2.299 2.792 -8.580 1.00 86.94 162 PHE A CA 1
ATOM 1310 C C . PHE A 1 162 ? 1.972 2.451 -10.038 1.00 86.94 162 PHE A C 1
ATOM 1312 O O . PHE A 1 162 ? 0.932 1.872 -10.336 1.00 86.94 162 PHE A O 1
ATOM 1319 N N . ASP A 1 163 ? 2.834 2.889 -10.958 1.00 74.31 163 ASP A N 1
ATOM 1320 C CA . ASP A 1 163 ? 2.744 2.482 -12.362 1.00 74.31 163 ASP A CA 1
ATOM 1321 C C . ASP A 1 163 ? 3.035 0.975 -12.474 1.00 74.31 163 ASP A C 1
ATOM 1323 O O . ASP A 1 163 ? 3.940 0.479 -11.802 1.00 74.31 163 ASP A O 1
ATOM 1327 N N . ARG A 1 164 ? 2.337 0.258 -13.371 1.00 62.66 164 ARG A N 1
ATOM 1328 C CA . ARG A 1 164 ? 2.598 -1.177 -13.651 1.00 62.66 164 ARG A CA 1
ATOM 1329 C C . ARG A 1 164 ? 4.070 -1.449 -13.987 1.00 62.66 164 ARG A C 1
ATOM 1331 O O . ARG A 1 164 ? 4.619 -2.480 -13.625 1.00 62.66 164 ARG A O 1
ATOM 1338 N N . PHE A 1 165 ? 4.713 -0.479 -14.634 1.00 61.03 165 PHE A N 1
ATOM 1339 C CA . PHE A 1 165 ? 6.160 -0.412 -14.781 1.00 61.03 165 PHE A CA 1
ATOM 1340 C C . PHE A 1 165 ? 6.743 0.425 -13.636 1.00 61.03 165 PHE A C 1
ATOM 1342 O O . PHE A 1 165 ? 6.795 1.658 -13.724 1.00 61.03 165 PHE A O 1
ATOM 1349 N N . VAL A 1 166 ? 7.212 -0.230 -12.569 1.00 68.19 166 VAL A N 1
ATOM 1350 C CA . VAL A 1 166 ? 8.021 0.437 -11.536 1.00 68.19 166 VAL A CA 1
ATOM 1351 C C . VAL A 1 166 ? 9.261 1.016 -12.218 1.00 68.19 166 VAL A C 1
ATOM 1353 O O . VAL A 1 166 ? 10.141 0.284 -12.664 1.00 68.19 166 VAL A O 1
ATOM 1356 N N . GLN A 1 167 ? 9.307 2.345 -12.359 1.00 64.56 167 GLN A N 1
ATOM 1357 C CA . GLN A 1 167 ? 10.369 2.999 -13.123 1.00 64.56 167 GLN A CA 1
ATOM 1358 C C . GLN A 1 167 ? 11.723 2.794 -12.447 1.00 64.56 167 GLN A C 1
ATOM 1360 O O . GLN A 1 167 ? 11.994 3.366 -11.390 1.00 64.56 167 GLN A O 1
ATOM 1365 N N . VAL A 1 168 ? 12.593 2.048 -13.124 1.00 67.00 168 VAL A N 1
ATOM 1366 C CA . VAL A 1 168 ? 13.987 1.901 -12.727 1.00 67.00 168 VAL A CA 1
ATOM 1367 C C . VAL A 1 168 ? 14.758 3.194 -12.995 1.00 67.00 168 VAL A C 1
ATOM 1369 O O . VAL A 1 168 ? 14.877 3.684 -14.128 1.00 67.00 168 VAL A O 1
ATOM 1372 N N . ASP A 1 169 ? 15.302 3.749 -11.920 1.00 68.12 169 ASP A N 1
ATOM 1373 C CA . ASP A 1 169 ? 16.125 4.951 -11.910 1.00 68.12 169 ASP A CA 1
ATOM 1374 C C . ASP A 1 169 ? 17.500 4.670 -11.271 1.00 68.12 169 ASP A C 1
ATOM 1376 O O . ASP A 1 169 ? 17.901 3.519 -11.123 1.00 68.12 169 ASP A O 1
ATOM 1380 N N . GLN A 1 170 ? 18.288 5.709 -10.982 1.00 65.69 170 GLN A N 1
ATOM 1381 C CA . GLN A 1 170 ? 19.625 5.538 -10.389 1.00 65.69 170 GLN A CA 1
ATOM 1382 C C . GLN A 1 170 ? 19.591 5.134 -8.903 1.00 65.69 170 GLN A C 1
ATOM 1384 O O . GLN A 1 170 ? 20.634 4.795 -8.353 1.00 65.69 170 GLN A O 1
ATOM 1389 N N . GLN A 1 171 ? 18.425 5.192 -8.255 1.00 67.00 171 GLN A N 1
ATOM 1390 C CA . GLN A 1 171 ? 18.221 4.896 -6.834 1.00 67.00 171 GLN A CA 1
ATOM 1391 C C . GLN A 1 171 ? 17.400 3.609 -6.648 1.00 67.00 171 GLN A C 1
ATOM 1393 O O . GLN A 1 171 ? 17.640 2.854 -5.710 1.00 67.00 171 GLN A O 1
ATOM 1398 N N . ARG A 1 172 ? 16.484 3.318 -7.581 1.00 75.38 172 ARG A N 1
ATOM 1399 C CA . ARG A 1 172 ? 15.726 2.064 -7.692 1.00 75.38 172 ARG A CA 1
ATOM 1400 C C . ARG A 1 172 ? 16.212 1.263 -8.896 1.00 75.38 172 ARG A C 1
ATOM 1402 O O . ARG A 1 172 ? 15.636 1.363 -9.976 1.00 75.38 172 ARG A O 1
ATOM 1409 N N . THR A 1 173 ? 17.272 0.479 -8.721 1.00 84.25 173 THR A N 1
ATOM 1410 C CA . THR A 1 173 ? 17.707 -0.516 -9.718 1.00 84.25 173 THR A CA 1
ATOM 1411 C C . THR A 1 173 ? 16.731 -1.696 -9.768 1.00 84.25 173 THR A C 1
ATOM 1413 O O . THR A 1 173 ? 16.015 -1.934 -8.794 1.00 84.25 173 THR A O 1
ATOM 1416 N N . HIS A 1 174 ? 16.716 -2.482 -10.855 1.00 87.00 174 HIS A N 1
ATOM 1417 C CA . HIS A 1 174 ? 15.903 -3.710 -10.916 1.00 87.00 174 HIS A CA 1
ATOM 1418 C C . HIS A 1 174 ? 16.189 -4.637 -9.727 1.00 87.00 174 HIS A C 1
ATOM 1420 O O . HIS A 1 174 ? 15.251 -5.112 -9.099 1.00 87.00 174 HIS A O 1
ATOM 1426 N N . GLY A 1 175 ? 17.467 -4.808 -9.360 1.00 87.81 175 GLY A N 1
ATOM 1427 C CA . GLY A 1 175 ? 17.887 -5.580 -8.184 1.00 87.81 175 GLY A CA 1
ATOM 1428 C C . GLY A 1 175 ? 17.267 -5.072 -6.878 1.00 87.81 175 GLY A C 1
ATOM 1429 O O . GLY A 1 175 ? 16.614 -5.844 -6.188 1.00 87.81 175 GLY A O 1
ATOM 1430 N N . TYR A 1 176 ? 17.349 -3.764 -6.595 1.00 88.19 176 TYR A N 1
ATOM 1431 C CA . TYR A 1 176 ? 16.712 -3.173 -5.408 1.00 88.19 176 TYR A CA 1
ATOM 1432 C C . TYR A 1 176 ? 15.204 -3.454 -5.353 1.00 88.19 176 TYR A C 1
ATOM 1434 O O . TYR A 1 176 ? 14.655 -3.746 -4.290 1.00 88.19 176 TYR A O 1
ATOM 1442 N N . VAL A 1 177 ? 14.515 -3.364 -6.495 1.00 89.88 177 VAL A N 1
ATOM 1443 C CA . VAL A 1 177 ? 13.075 -3.634 -6.544 1.00 89.88 177 VAL A CA 1
ATOM 1444 C C . VAL A 1 177 ? 12.789 -5.127 -6.348 1.00 89.88 177 VAL A C 1
ATOM 1446 O O . VAL A 1 177 ? 11.891 -5.464 -5.579 1.00 89.88 177 VAL A O 1
ATOM 1449 N N . LEU A 1 178 ? 13.571 -6.021 -6.959 1.00 92.00 178 LEU A N 1
ATOM 1450 C CA . LEU A 1 178 ? 13.456 -7.470 -6.769 1.00 92.00 178 LEU A CA 1
ATOM 1451 C C . LEU A 1 178 ? 13.740 -7.893 -5.318 1.00 92.00 178 LEU A C 1
ATOM 1453 O O . LEU A 1 178 ? 13.006 -8.726 -4.794 1.00 92.00 178 LEU A O 1
ATOM 1457 N N . ASP A 1 179 ? 14.703 -7.275 -4.628 1.00 92.81 179 ASP A N 1
ATOM 1458 C CA . ASP A 1 179 ? 14.956 -7.499 -3.195 1.00 92.81 179 ASP A CA 1
ATOM 1459 C C . ASP A 1 179 ? 13.759 -7.078 -2.328 1.00 92.81 179 ASP A C 1
ATOM 1461 O O . ASP A 1 179 ? 13.366 -7.781 -1.392 1.00 92.81 179 ASP A O 1
ATOM 1465 N N . VAL A 1 180 ? 13.134 -5.938 -2.649 1.00 93.00 180 VAL A N 1
ATOM 1466 C CA . VAL A 1 180 ? 11.912 -5.480 -1.971 1.00 93.00 180 VAL A CA 1
ATOM 1467 C C . VAL A 1 180 ? 10.738 -6.426 -2.233 1.00 93.00 180 VAL A C 1
ATOM 1469 O O . VAL A 1 180 ? 9.992 -6.720 -1.299 1.00 93.00 180 VAL A O 1
ATOM 1472 N N . LEU A 1 181 ? 10.587 -6.934 -3.456 1.00 94.56 181 LEU A N 1
ATOM 1473 C CA . LEU A 1 181 ? 9.536 -7.889 -3.815 1.00 94.56 181 LEU A CA 1
ATOM 1474 C C . LEU A 1 181 ? 9.758 -9.253 -3.145 1.00 94.56 181 LEU A C 1
ATOM 1476 O O . LEU A 1 181 ? 8.837 -9.759 -2.512 1.00 94.56 181 LEU A O 1
ATOM 1480 N N . LYS A 1 182 ? 10.988 -9.781 -3.143 1.00 95.62 182 LYS A N 1
ATOM 1481 C CA . LYS A 1 182 ? 11.379 -10.996 -2.404 1.00 95.62 182 LYS A CA 1
ATOM 1482 C C . LYS A 1 182 ? 11.098 -10.862 -0.903 1.00 95.62 182 LYS A C 1
ATOM 1484 O O . LYS A 1 182 ? 10.552 -11.774 -0.287 1.00 95.62 182 LYS A O 1
ATOM 1489 N N . HIS A 1 183 ? 11.391 -9.702 -0.310 1.00 96.19 183 HIS A N 1
ATOM 1490 C CA . HIS A 1 183 ? 11.032 -9.418 1.082 1.00 96.19 183 HIS A CA 1
ATOM 1491 C C . HIS A 1 183 ? 9.508 -9.410 1.308 1.00 96.19 183 HIS A C 1
ATOM 1493 O O . HIS A 1 183 ? 9.040 -9.921 2.327 1.00 96.19 183 HIS A O 1
ATOM 1499 N N . ILE A 1 184 ? 8.730 -8.859 0.367 1.00 97.00 184 ILE A N 1
ATOM 1500 C CA . ILE A 1 184 ? 7.261 -8.868 0.420 1.00 97.00 184 ILE A CA 1
ATOM 1501 C C . ILE A 1 184 ? 6.712 -10.299 0.309 1.00 97.00 184 ILE A C 1
ATOM 1503 O O . ILE A 1 184 ? 5.836 -10.663 1.089 1.00 97.00 184 ILE A O 1
ATOM 1507 N N . GLU A 1 185 ? 7.250 -11.128 -0.589 1.00 96.25 185 GLU A N 1
ATOM 1508 C CA . GLU A 1 185 ? 6.893 -12.546 -0.743 1.00 96.25 185 GLU A CA 1
ATOM 1509 C C . GLU A 1 185 ? 7.159 -13.343 0.546 1.00 96.25 185 GLU A C 1
ATOM 1511 O O . GLU A 1 185 ? 6.252 -13.996 1.070 1.00 96.25 185 GLU A O 1
ATOM 1516 N N . THR A 1 186 ? 8.368 -13.240 1.116 1.00 97.38 186 THR A N 1
ATOM 1517 C CA . THR A 1 186 ? 8.719 -13.919 2.378 1.00 97.38 186 THR A CA 1
ATOM 1518 C C . THR A 1 186 ? 7.804 -13.480 3.524 1.00 97.38 186 THR A C 1
ATOM 1520 O O . THR A 1 186 ? 7.260 -14.322 4.243 1.00 97.38 186 THR A O 1
ATOM 1523 N N . LYS A 1 187 ? 7.561 -12.171 3.677 1.00 97.69 187 LYS A N 1
ATOM 1524 C CA . LYS A 1 187 ? 6.674 -11.663 4.734 1.00 97.69 187 LYS A CA 1
ATOM 1525 C C . LYS A 1 187 ? 5.200 -11.985 4.492 1.00 97.69 187 LYS A C 1
ATOM 1527 O O . LYS A 1 187 ? 4.479 -12.203 5.462 1.00 97.69 187 LYS A O 1
ATOM 1532 N N . HIS A 1 188 ? 4.753 -12.113 3.243 1.00 97.88 188 HIS A N 1
ATOM 1533 C CA . HIS A 1 188 ? 3.429 -12.653 2.938 1.00 97.88 188 HIS A CA 1
ATOM 1534 C C . HIS A 1 188 ? 3.298 -14.110 3.412 1.00 97.88 188 HIS A C 1
ATOM 1536 O O . HIS A 1 188 ? 2.300 -14.452 4.043 1.00 97.88 188 HIS A O 1
ATOM 1542 N N . ALA A 1 189 ? 4.296 -14.966 3.161 1.00 97.06 189 ALA A N 1
ATOM 1543 C CA . ALA A 1 189 ? 4.275 -16.362 3.608 1.00 97.06 189 ALA A CA 1
ATOM 1544 C C . ALA A 1 189 ? 4.250 -16.489 5.147 1.00 97.06 189 ALA A C 1
ATOM 1546 O O . ALA A 1 189 ? 3.455 -17.256 5.698 1.00 97.06 189 ALA A O 1
ATOM 1547 N N . GLU A 1 190 ? 5.044 -15.680 5.859 1.00 97.62 190 GLU A N 1
ATOM 1548 C CA . GLU A 1 190 ? 4.980 -15.573 7.326 1.00 97.62 190 GLU A CA 1
ATOM 1549 C C . GLU A 1 190 ? 3.592 -15.121 7.820 1.00 97.62 190 GLU A C 1
ATOM 1551 O O . GLU A 1 190 ? 3.048 -15.688 8.776 1.00 97.62 190 GLU A O 1
ATOM 1556 N N . LEU A 1 191 ? 2.984 -14.130 7.157 1.00 97.81 191 LEU A N 1
ATOM 1557 C CA . LEU A 1 191 ? 1.659 -13.616 7.509 1.00 97.81 191 LEU A CA 1
ATOM 1558 C C . LEU A 1 191 ? 0.537 -14.618 7.215 1.00 97.81 191 LEU A C 1
ATOM 1560 O O . LEU A 1 191 ? -0.382 -14.741 8.022 1.00 97.81 191 LEU A O 1
ATOM 1564 N N . ALA A 1 192 ? 0.623 -15.396 6.136 1.00 97.19 192 ALA A N 1
ATOM 1565 C CA . ALA A 1 192 ? -0.319 -16.480 5.856 1.00 97.19 192 ALA A CA 1
ATOM 1566 C C . ALA A 1 192 ? -0.245 -17.583 6.932 1.00 97.19 192 ALA A C 1
ATOM 1568 O O . ALA A 1 192 ? -1.267 -17.976 7.500 1.00 97.19 192 ALA A O 1
ATOM 1569 N N . LYS A 1 193 ? 0.971 -18.017 7.296 1.00 97.38 193 LYS A N 1
ATOM 1570 C CA . LYS A 1 193 ? 1.199 -19.031 8.341 1.00 97.38 193 LYS A CA 1
ATOM 1571 C C . LYS A 1 193 ? 0.718 -18.575 9.723 1.00 97.38 193 LYS A C 1
ATOM 1573 O O . LYS A 1 193 ? 0.116 -19.352 10.463 1.00 97.38 193 LYS A O 1
ATOM 1578 N N . THR A 1 194 ? 0.956 -17.313 10.080 1.00 96.75 194 THR A N 1
ATOM 1579 C CA . THR A 1 194 ? 0.477 -16.748 11.354 1.00 96.75 194 THR A CA 1
ATOM 1580 C C . THR A 1 194 ? -1.030 -16.487 11.360 1.00 96.75 194 THR A C 1
ATOM 1582 O O . THR A 1 194 ? -1.643 -16.620 12.417 1.00 96.75 194 THR A O 1
ATOM 1585 N N . TYR A 1 195 ? -1.649 -16.203 10.208 1.0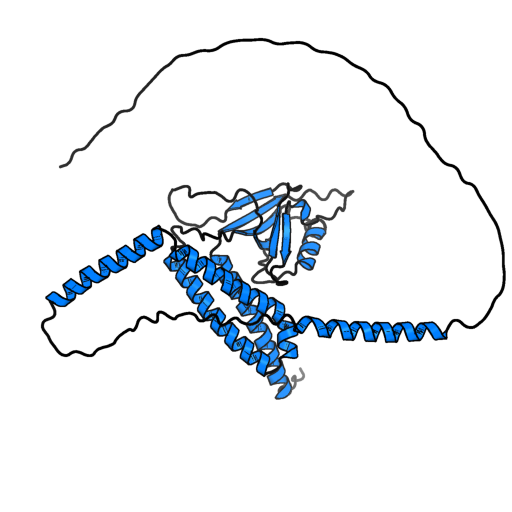0 97.19 195 TYR A N 1
ATOM 1586 C CA . TYR A 1 195 ? -3.106 -16.103 10.068 1.00 97.19 195 TYR A CA 1
ATOM 1587 C C . TYR A 1 195 ? -3.802 -17.449 10.321 1.00 97.19 195 TYR A C 1
ATOM 1589 O O . TYR A 1 195 ? -4.743 -17.506 11.115 1.00 97.19 195 TYR A O 1
ATOM 1597 N N . ALA A 1 196 ? -3.298 -18.542 9.737 1.00 96.44 196 ALA A N 1
ATOM 1598 C CA . ALA A 1 196 ? -3.785 -19.897 10.018 1.00 96.44 196 ALA A CA 1
ATOM 1599 C C . ALA A 1 196 ? -3.692 -20.224 11.523 1.00 96.44 196 ALA A C 1
ATOM 1601 O O . ALA A 1 196 ? -4.702 -20.492 12.170 1.00 96.44 196 ALA A O 1
ATOM 1602 N N . ALA A 1 197 ? -2.519 -20.005 12.128 1.00 96.00 197 ALA A N 1
ATOM 1603 C CA . ALA A 1 197 ? -2.297 -20.197 13.566 1.00 96.00 197 ALA A CA 1
ATOM 1604 C C . ALA A 1 197 ? -3.053 -19.202 14.488 1.00 96.00 197 ALA A C 1
ATOM 1606 O O . ALA A 1 197 ? -2.901 -19.257 15.719 1.00 96.00 197 ALA A O 1
ATOM 1607 N N . LEU A 1 198 ? -3.828 -18.264 13.929 1.00 96.50 198 LEU A N 1
ATOM 1608 C CA . LEU A 1 198 ? -4.826 -17.456 14.636 1.00 96.50 198 LEU A CA 1
ATOM 1609 C C . LEU A 1 198 ? -6.242 -18.023 14.440 1.00 96.50 198 LEU A C 1
ATOM 1611 O O . LEU A 1 198 ? -6.977 -18.101 15.428 1.00 96.50 198 LEU A O 1
ATOM 1615 N N . LEU A 1 199 ? -6.609 -18.457 13.226 1.00 95.31 199 LEU A N 1
ATOM 1616 C CA . LEU A 1 199 ? -7.876 -19.154 12.948 1.00 95.31 199 LEU A CA 1
ATOM 1617 C C . LEU A 1 199 ? -8.056 -20.373 13.865 1.00 95.31 199 LEU A C 1
ATOM 1619 O O . LEU A 1 199 ? -9.105 -20.496 14.497 1.00 95.31 199 LEU A O 1
ATOM 1623 N N . ASP A 1 200 ? -7.010 -21.190 14.023 1.00 95.12 200 ASP A N 1
ATOM 1624 C CA . ASP A 1 200 ? -7.000 -22.381 14.892 1.00 95.12 200 ASP A CA 1
ATOM 1625 C C . ASP A 1 200 ? -7.337 -22.065 16.361 1.00 95.12 200 ASP A C 1
ATOM 1627 O O . ASP A 1 200 ? -7.825 -22.918 17.101 1.00 95.12 200 ASP A O 1
ATOM 1631 N N . LYS A 1 201 ? -7.066 -20.830 16.807 1.00 93.31 201 LYS A N 1
ATOM 1632 C CA . LYS A 1 201 ? -7.314 -20.379 18.185 1.00 93.31 201 LYS A CA 1
ATOM 1633 C C . LYS A 1 201 ? -8.714 -19.803 18.359 1.00 93.31 201 LYS A C 1
ATOM 1635 O O . LYS A 1 201 ? -9.327 -20.025 19.401 1.00 93.31 201 LYS A O 1
ATOM 1640 N N . ASN A 1 202 ? -9.204 -19.028 17.386 1.00 92.81 202 ASN A N 1
ATOM 1641 C CA . ASN A 1 202 ? -10.582 -18.530 17.370 1.00 92.81 202 ASN A CA 1
ATOM 1642 C C . ASN A 1 202 ? -10.995 -18.018 15.973 1.00 92.81 202 ASN A C 1
ATOM 1644 O O . ASN A 1 202 ? -10.900 -16.818 15.693 1.00 92.81 202 ASN A O 1
ATOM 1648 N N . ARG A 1 203 ? -11.503 -18.917 15.116 1.00 93.75 203 ARG A N 1
ATOM 1649 C CA . ARG A 1 203 ? -11.987 -18.596 13.759 1.00 93.75 203 ARG A CA 1
ATOM 1650 C C . ARG A 1 203 ? -12.948 -17.402 13.739 1.00 93.75 203 ARG A C 1
ATOM 1652 O O . ARG A 1 203 ? -12.701 -16.466 12.990 1.00 93.75 203 ARG A O 1
ATOM 1659 N N . MET A 1 204 ? -13.971 -17.388 14.600 1.00 93.50 204 MET A N 1
ATOM 1660 C CA . MET A 1 204 ? -15.033 -16.364 14.597 1.00 93.50 204 MET A CA 1
ATOM 1661 C C . MET A 1 204 ? -14.545 -14.944 14.902 1.00 93.50 204 MET A C 1
ATOM 1663 O O . MET A 1 204 ? -15.031 -13.981 14.311 1.00 93.50 204 MET A O 1
ATOM 1667 N N . ILE A 1 205 ? -13.592 -14.777 15.827 1.00 92.88 205 ILE A N 1
ATOM 1668 C CA . ILE A 1 205 ? -12.986 -13.458 16.052 1.00 92.88 205 ILE A CA 1
ATOM 1669 C C . ILE A 1 205 ? -12.089 -13.106 14.862 1.00 92.88 205 ILE A C 1
ATOM 1671 O O . ILE A 1 205 ? -12.134 -11.974 14.392 1.00 92.88 205 ILE A O 1
ATOM 1675 N N . VAL A 1 206 ? -11.300 -14.059 14.361 1.00 93.25 206 VAL A N 1
ATOM 1676 C CA . VAL A 1 206 ? -10.286 -13.828 13.322 1.00 93.25 206 VAL A CA 1
ATOM 1677 C C . VAL A 1 206 ? -10.886 -13.470 11.966 1.00 93.25 206 VAL A C 1
ATOM 1679 O O . VAL A 1 206 ? -10.411 -12.509 11.366 1.00 93.25 206 VAL A O 1
ATOM 1682 N N . THR A 1 207 ? -11.927 -14.155 11.490 1.00 92.31 207 THR A N 1
ATOM 1683 C CA . THR A 1 207 ? -12.612 -13.780 10.240 1.00 92.31 207 THR A CA 1
ATOM 1684 C C . THR A 1 207 ? -13.198 -12.374 10.374 1.00 92.31 207 THR A C 1
ATOM 1686 O O . THR A 1 207 ? -12.735 -11.439 9.717 1.00 92.31 207 THR A O 1
ATOM 1689 N N . ARG A 1 208 ? -14.105 -12.177 11.337 1.00 92.94 208 ARG A N 1
ATOM 1690 C CA . ARG A 1 208 ? -14.789 -10.900 11.591 1.00 92.94 208 ARG A CA 1
ATOM 1691 C C . ARG A 1 208 ? -13.834 -9.717 11.793 1.00 92.94 208 ARG A C 1
ATOM 1693 O O . ARG A 1 208 ? -14.137 -8.604 11.368 1.00 92.94 208 ARG A O 1
ATOM 1700 N N . GLU A 1 209 ? -12.701 -9.915 12.469 1.00 92.12 209 GLU A N 1
ATOM 1701 C CA . GLU A 1 209 ? -11.742 -8.836 12.727 1.00 92.12 209 GLU A CA 1
ATOM 1702 C C . GLU A 1 209 ? -10.726 -8.599 11.604 1.00 92.12 209 GLU A C 1
ATOM 1704 O O . GLU A 1 209 ? -10.283 -7.456 11.460 1.00 92.12 209 GLU A O 1
ATOM 1709 N N . LEU A 1 210 ? -10.337 -9.622 10.836 1.00 93.88 210 LEU A N 1
ATOM 1710 C CA . LEU A 1 210 ? -9.205 -9.538 9.906 1.00 93.88 210 LEU A CA 1
ATOM 1711 C C . LEU A 1 210 ? -9.577 -9.629 8.421 1.00 93.88 210 LEU A C 1
ATOM 1713 O O . LEU A 1 210 ? -8.683 -9.441 7.606 1.00 93.88 210 LEU A O 1
ATOM 1717 N N . THR A 1 211 ? -10.840 -9.848 8.025 1.00 91.50 211 THR A N 1
ATOM 1718 C CA . THR A 1 211 ? -11.238 -9.963 6.599 1.00 91.50 211 THR A CA 1
ATOM 1719 C C . THR A 1 211 ? -10.696 -8.838 5.702 1.00 91.50 211 THR A C 1
ATOM 1721 O O . THR A 1 211 ? -10.229 -9.108 4.597 1.00 91.50 211 THR A O 1
ATOM 1724 N N . ARG A 1 212 ? -10.684 -7.583 6.169 1.00 90.88 212 ARG A N 1
ATOM 1725 C CA . ARG A 1 212 ? -10.176 -6.430 5.393 1.00 90.88 212 ARG A CA 1
ATOM 1726 C C . ARG A 1 212 ? -8.664 -6.494 5.197 1.00 90.88 212 ARG A C 1
ATOM 1728 O O . ARG A 1 212 ? -8.173 -6.326 4.085 1.00 90.88 212 ARG A O 1
ATOM 1735 N N . GLU A 1 213 ? -7.921 -6.778 6.263 1.00 93.56 213 GLU A N 1
ATOM 1736 C CA . GLU A 1 213 ? -6.482 -7.013 6.174 1.00 93.56 213 GLU A CA 1
ATOM 1737 C C . GLU A 1 213 ? -6.137 -8.319 5.416 1.00 93.56 213 GLU A C 1
ATOM 1739 O O . GLU A 1 213 ? -5.152 -8.321 4.688 1.00 93.56 213 GLU A O 1
ATOM 1744 N N . LYS A 1 214 ? -6.966 -9.377 5.447 1.00 95.06 214 LYS A N 1
ATOM 1745 C CA . LYS A 1 214 ? -6.823 -10.583 4.596 1.00 95.06 214 LYS A CA 1
ATOM 1746 C C . LYS A 1 214 ? -6.940 -10.225 3.109 1.00 95.06 214 LYS A C 1
ATOM 1748 O O . LYS A 1 214 ? -6.059 -10.583 2.331 1.00 95.06 214 LYS A O 1
ATOM 1753 N N . LYS A 1 215 ? -7.984 -9.481 2.715 1.00 94.25 215 LYS A N 1
ATOM 1754 C CA . LYS A 1 215 ? -8.166 -9.028 1.322 1.00 94.25 215 LYS A CA 1
ATOM 1755 C C . LYS A 1 215 ? -7.032 -8.081 0.879 1.00 94.25 215 LYS A C 1
ATOM 1757 O O . LYS A 1 215 ? -6.561 -8.188 -0.250 1.00 94.25 215 LYS A O 1
ATOM 1762 N N . LEU A 1 216 ? -6.523 -7.218 1.769 1.00 94.56 216 LEU A N 1
ATOM 1763 C CA . LEU A 1 216 ? -5.348 -6.374 1.495 1.00 94.56 216 LEU A CA 1
ATOM 1764 C C . LEU A 1 216 ? -4.039 -7.181 1.369 1.00 94.56 216 LEU A C 1
ATOM 1766 O O . LEU A 1 216 ? -3.224 -6.875 0.504 1.00 94.56 216 LEU A O 1
ATOM 1770 N N . LEU A 1 217 ? -3.833 -8.218 2.185 1.00 96.19 217 LEU A N 1
ATOM 1771 C CA . LEU A 1 217 ? -2.661 -9.096 2.102 1.00 96.19 217 LEU A CA 1
ATOM 1772 C C . LEU A 1 217 ? -2.631 -9.864 0.768 1.00 96.19 217 LEU A C 1
ATOM 1774 O O . LEU A 1 217 ? -1.601 -9.880 0.095 1.00 96.19 217 LEU A O 1
ATOM 1778 N N . ALA A 1 218 ? -3.776 -10.412 0.348 1.00 95.06 218 ALA A N 1
ATOM 1779 C CA . ALA A 1 218 ? -3.928 -11.062 -0.954 1.00 95.06 218 ALA A CA 1
ATOM 1780 C C . ALA A 1 218 ? -3.676 -10.088 -2.122 1.00 95.06 218 ALA A C 1
ATOM 1782 O O . ALA A 1 218 ? -2.948 -10.421 -3.055 1.00 95.06 218 ALA A O 1
ATOM 1783 N N . TYR A 1 219 ? -4.196 -8.858 -2.037 1.00 94.12 219 TYR A N 1
ATOM 1784 C CA . TYR A 1 219 ? -3.894 -7.797 -3.002 1.00 94.12 219 TYR A CA 1
ATOM 1785 C C . TYR A 1 219 ? -2.384 -7.523 -3.112 1.00 94.12 219 TYR A C 1
ATOM 1787 O O . TYR A 1 219 ? -1.846 -7.451 -4.216 1.00 94.12 219 TYR A O 1
ATOM 1795 N N . VAL A 1 220 ? -1.678 -7.424 -1.978 1.00 95.12 220 VAL A N 1
ATOM 1796 C CA . VAL A 1 220 ? -0.226 -7.189 -1.968 1.00 95.12 220 VAL A CA 1
ATOM 1797 C C . VAL A 1 220 ? 0.547 -8.349 -2.613 1.00 95.12 220 VAL A C 1
ATOM 1799 O O . VAL A 1 220 ? 1.500 -8.078 -3.341 1.00 95.12 220 VAL A O 1
ATOM 1802 N N . ARG A 1 221 ? 0.119 -9.613 -2.436 1.00 95.50 221 ARG A N 1
ATOM 1803 C CA . ARG A 1 221 ? 0.685 -10.775 -3.159 1.00 95.50 221 ARG A CA 1
ATOM 1804 C C . ARG A 1 221 ? 0.542 -10.618 -4.672 1.00 95.50 221 ARG A C 1
ATOM 1806 O O . ARG A 1 221 ? 1.532 -10.757 -5.382 1.00 95.50 221 ARG A O 1
ATOM 1813 N N . ILE A 1 222 ? -0.672 -10.331 -5.148 1.00 94.06 222 ILE A N 1
ATOM 1814 C CA . ILE A 1 222 ? -0.987 -10.241 -6.583 1.00 94.06 222 ILE A CA 1
ATOM 1815 C C . ILE A 1 222 ? -0.113 -9.174 -7.247 1.00 94.06 222 ILE A C 1
ATOM 1817 O O . ILE A 1 222 ? 0.643 -9.487 -8.164 1.00 94.06 222 ILE A O 1
ATOM 1821 N N . ILE A 1 223 ? -0.127 -7.944 -6.723 1.00 93.00 223 ILE A N 1
ATOM 1822 C CA . ILE A 1 223 ? 0.656 -6.848 -7.305 1.00 93.00 223 ILE A CA 1
ATOM 1823 C C . ILE A 1 223 ? 2.163 -7.109 -7.197 1.00 93.00 223 ILE A C 1
ATOM 1825 O O . ILE A 1 223 ? 2.894 -6.759 -8.121 1.00 93.00 223 ILE A O 1
ATOM 1829 N N . ALA A 1 224 ? 2.654 -7.741 -6.125 1.00 93.25 224 ALA A N 1
ATOM 1830 C CA . ALA A 1 224 ? 4.072 -8.089 -6.023 1.00 93.25 224 ALA A CA 1
ATOM 1831 C C . ALA A 1 224 ? 4.504 -9.090 -7.112 1.00 93.25 224 ALA A C 1
ATOM 1833 O O . ALA A 1 224 ? 5.531 -8.875 -7.757 1.00 93.25 224 ALA A O 1
ATOM 1834 N N . VAL A 1 225 ? 3.699 -10.127 -7.372 1.00 92.44 225 VAL A N 1
ATOM 1835 C CA . VAL A 1 225 ? 3.957 -11.124 -8.428 1.00 92.44 225 VAL A CA 1
ATOM 1836 C C . VAL A 1 225 ? 3.858 -10.501 -9.825 1.00 92.44 225 VAL A C 1
ATOM 1838 O O . VAL A 1 225 ? 4.760 -10.697 -10.640 1.00 92.44 225 VAL A O 1
ATOM 1841 N N . GLU A 1 226 ? 2.822 -9.702 -10.099 1.00 91.88 226 GLU A N 1
ATOM 1842 C CA . GLU A 1 226 ? 2.679 -8.979 -11.374 1.00 91.88 226 GLU A CA 1
ATOM 1843 C C . GLU A 1 226 ? 3.860 -8.030 -11.620 1.00 91.88 226 GLU A C 1
ATOM 1845 O O . GLU A 1 226 ? 4.463 -8.051 -12.693 1.00 91.88 226 GLU A O 1
ATOM 1850 N N . THR A 1 227 ? 4.253 -7.259 -10.601 1.00 90.62 227 THR A N 1
ATOM 1851 C CA . THR A 1 227 ? 5.389 -6.328 -10.676 1.00 90.62 227 THR A CA 1
ATOM 1852 C C . THR A 1 227 ? 6.703 -7.075 -10.895 1.00 90.62 227 THR A C 1
ATOM 1854 O O . THR A 1 227 ? 7.500 -6.671 -11.741 1.00 90.62 227 THR A O 1
ATOM 1857 N N . ARG A 1 228 ? 6.933 -8.188 -10.181 1.00 91.88 228 ARG A N 1
ATOM 1858 C CA . ARG A 1 228 ? 8.120 -9.035 -10.368 1.00 91.88 228 ARG A CA 1
ATOM 1859 C C . ARG A 1 228 ? 8.200 -9.552 -11.798 1.00 91.88 228 ARG A C 1
ATOM 1861 O O . ARG A 1 228 ? 9.252 -9.420 -12.419 1.00 91.88 228 ARG A O 1
ATOM 1868 N N . LYS A 1 229 ? 7.094 -10.076 -12.333 1.00 91.19 229 LYS A N 1
ATOM 1869 C CA . LYS A 1 229 ? 7.011 -10.531 -13.723 1.00 91.19 229 LYS A CA 1
ATOM 1870 C C . LYS A 1 229 ? 7.355 -9.399 -14.697 1.00 91.19 229 LYS A C 1
ATOM 1872 O O . LYS A 1 229 ? 8.265 -9.561 -15.500 1.00 91.19 229 LYS A O 1
ATOM 1877 N N . THR A 1 230 ? 6.709 -8.237 -14.574 1.00 89.44 230 THR A N 1
ATOM 1878 C CA . THR A 1 230 ? 6.962 -7.076 -15.450 1.00 89.44 230 THR A CA 1
ATOM 1879 C C . THR A 1 230 ? 8.414 -6.582 -15.385 1.00 89.44 230 THR A C 1
ATOM 1881 O O . THR A 1 230 ? 8.952 -6.133 -16.392 1.00 89.44 230 THR A O 1
ATOM 1884 N N . ILE A 1 231 ? 9.077 -6.689 -14.229 1.00 88.44 231 ILE A N 1
ATOM 1885 C CA . ILE A 1 231 ? 10.497 -6.332 -14.059 1.00 88.44 231 ILE A CA 1
ATOM 1886 C C . ILE A 1 231 ? 11.432 -7.386 -14.659 1.00 88.44 231 ILE A C 1
ATOM 1888 O O . ILE A 1 231 ? 12.457 -7.023 -15.229 1.00 88.44 231 ILE A O 1
ATOM 1892 N N . MET A 1 232 ? 11.084 -8.671 -14.565 1.00 89.25 232 MET A N 1
ATOM 1893 C CA . MET A 1 232 ? 11.840 -9.751 -15.208 1.00 89.25 232 MET A CA 1
ATOM 1894 C C . MET A 1 232 ? 11.670 -9.756 -16.737 1.00 89.25 232 MET A C 1
ATOM 1896 O O . MET A 1 232 ? 12.563 -10.219 -17.441 1.00 89.25 232 MET A O 1
ATOM 1900 N N . GLU A 1 233 ? 10.569 -9.206 -17.255 1.00 89.62 233 GLU A N 1
ATOM 1901 C CA . GLU A 1 233 ? 10.305 -9.011 -18.690 1.00 89.62 233 GLU A CA 1
ATOM 1902 C C . GLU A 1 233 ? 10.922 -7.710 -19.265 1.00 89.62 233 GLU A C 1
ATOM 1904 O O . GLU A 1 233 ? 10.871 -7.496 -20.475 1.00 89.62 233 GLU A O 1
ATOM 1909 N N . ASP A 1 234 ? 11.534 -6.841 -18.445 1.00 88.19 234 ASP A N 1
ATOM 1910 C CA . ASP A 1 234 ? 12.168 -5.595 -18.908 1.00 88.19 234 ASP A CA 1
ATOM 1911 C C . ASP A 1 234 ? 13.466 -5.860 -19.699 1.00 88.19 234 ASP A C 1
ATOM 1913 O O . ASP A 1 234 ? 14.387 -6.530 -19.227 1.00 88.19 234 ASP A O 1
ATOM 1917 N N . GLU A 1 235 ? 13.580 -5.264 -20.892 1.00 88.25 235 GLU A N 1
ATOM 1918 C CA . GLU A 1 235 ? 14.715 -5.461 -21.811 1.00 88.25 235 GLU A CA 1
ATOM 1919 C C . GLU A 1 235 ? 16.084 -5.157 -21.176 1.00 88.25 235 GLU A C 1
ATOM 1921 O O . GLU A 1 235 ? 17.086 -5.784 -21.524 1.00 88.25 235 GLU A O 1
ATOM 1926 N N . ARG A 1 236 ? 16.156 -4.197 -20.242 1.00 87.25 236 ARG A N 1
ATOM 1927 C CA . ARG A 1 236 ? 17.416 -3.815 -19.586 1.00 87.25 236 ARG A CA 1
ATOM 1928 C C . ARG A 1 236 ? 17.772 -4.772 -18.460 1.00 87.25 236 ARG A C 1
ATOM 1930 O O . ARG A 1 236 ? 18.960 -5.004 -18.250 1.00 87.25 236 ARG A O 1
ATOM 1937 N N . PHE A 1 237 ? 16.773 -5.323 -17.766 1.00 89.56 237 PHE A N 1
ATOM 1938 C CA . PHE A 1 237 ? 16.992 -6.425 -16.832 1.00 89.56 237 PHE A CA 1
ATOM 1939 C C . PHE A 1 237 ? 17.526 -7.643 -17.578 1.00 89.56 237 PHE A C 1
ATOM 1941 O O . PHE A 1 237 ? 18.599 -8.129 -17.244 1.00 89.56 237 PHE A O 1
ATOM 1948 N N . GLN A 1 238 ? 16.830 -8.065 -18.637 1.00 91.81 238 GLN A N 1
ATOM 1949 C CA . GLN A 1 238 ? 17.223 -9.199 -19.473 1.00 91.81 238 GLN A CA 1
ATOM 1950 C C . GLN A 1 238 ? 18.638 -9.032 -20.041 1.00 91.81 238 GLN A C 1
ATOM 1952 O O . GLN A 1 238 ? 19.459 -9.936 -19.920 1.00 91.81 238 GLN A O 1
ATOM 1957 N N . PHE A 1 239 ? 18.977 -7.857 -20.583 1.00 91.69 239 PHE A N 1
ATOM 1958 C CA . PHE A 1 239 ? 20.341 -7.583 -21.042 1.00 91.69 239 PHE A CA 1
ATOM 1959 C C . PHE A 1 239 ? 21.380 -7.693 -19.913 1.00 91.69 239 PHE A C 1
ATOM 1961 O O . PHE A 1 239 ? 22.411 -8.338 -20.097 1.00 91.69 239 PHE A O 1
ATOM 1968 N N . ALA A 1 240 ? 21.126 -7.082 -18.750 1.00 88.88 240 ALA A N 1
ATOM 1969 C CA . ALA A 1 240 ? 22.064 -7.102 -17.628 1.00 88.88 240 ALA A CA 1
ATOM 1970 C C . ALA A 1 240 ? 22.243 -8.512 -17.038 1.00 88.88 240 ALA A C 1
ATOM 1972 O O . ALA A 1 240 ? 23.370 -8.913 -16.761 1.00 88.88 240 ALA A O 1
ATOM 1973 N N . PHE A 1 241 ? 21.154 -9.268 -16.905 1.00 90.31 241 PHE A N 1
ATOM 1974 C CA . PHE A 1 241 ? 21.136 -10.642 -16.406 1.00 90.31 241 PHE A CA 1
ATOM 1975 C C . PHE A 1 241 ? 21.897 -11.592 -17.342 1.00 90.31 241 PHE A C 1
ATOM 1977 O O . PHE A 1 241 ? 22.826 -12.271 -16.909 1.00 90.31 241 PHE A O 1
ATOM 1984 N N . ASN A 1 242 ? 21.595 -11.555 -18.644 1.00 92.44 242 ASN A N 1
ATOM 1985 C CA . ASN A 1 242 ? 22.286 -12.375 -19.644 1.00 92.44 242 ASN A CA 1
ATOM 1986 C C . ASN A 1 242 ? 23.779 -12.008 -19.748 1.00 92.44 242 ASN A C 1
ATOM 1988 O O . ASN A 1 242 ? 24.622 -12.887 -19.918 1.00 92.44 242 ASN A O 1
ATOM 1992 N N . PHE A 1 243 ? 24.133 -10.724 -19.590 1.00 92.38 243 PHE A N 1
ATOM 1993 C CA . PHE A 1 243 ? 25.531 -10.292 -19.504 1.00 92.38 243 PHE A CA 1
ATOM 1994 C C . PHE A 1 243 ? 26.229 -10.812 -18.237 1.00 92.38 243 PHE A C 1
ATOM 1996 O O . PHE A 1 243 ? 27.383 -11.221 -18.314 1.00 92.38 243 PHE A O 1
ATOM 2003 N N . GLN A 1 244 ? 25.550 -10.830 -17.084 1.00 90.31 244 GLN A N 1
ATOM 2004 C CA . GLN A 1 244 ? 26.099 -11.388 -15.843 1.00 90.31 244 GLN A CA 1
ATOM 2005 C C . GLN A 1 244 ? 26.341 -12.898 -15.946 1.00 90.31 244 GLN A C 1
ATOM 2007 O O . GLN A 1 244 ? 27.417 -13.346 -15.558 1.00 90.31 244 GLN A O 1
ATOM 2012 N N . GLN A 1 245 ? 25.403 -13.663 -16.515 1.00 92.12 245 GLN A N 1
ATOM 2013 C CA . GLN A 1 245 ? 25.585 -15.100 -16.763 1.00 92.12 245 GLN A CA 1
ATOM 2014 C C . GLN A 1 245 ? 26.758 -15.368 -17.718 1.00 92.12 245 GLN A C 1
ATOM 2016 O O . GLN A 1 245 ? 27.637 -16.167 -17.411 1.00 92.12 245 GLN A O 1
ATOM 2021 N N . TRP A 1 246 ? 26.817 -14.648 -18.844 1.00 93.62 246 TRP A N 1
ATOM 2022 C CA . TRP A 1 246 ? 27.917 -14.745 -19.810 1.00 93.62 246 TRP A CA 1
ATOM 2023 C C . TRP A 1 246 ? 29.281 -14.388 -19.197 1.00 93.62 246 TRP A C 1
ATOM 2025 O O . TRP A 1 246 ? 30.276 -15.050 -19.481 1.00 93.62 246 TRP A O 1
ATOM 2035 N N . TYR A 1 247 ? 29.332 -13.361 -18.345 1.00 91.50 247 TYR A N 1
ATOM 2036 C CA . TYR A 1 247 ? 30.562 -12.949 -17.672 1.00 91.50 247 TYR A CA 1
ATOM 2037 C C . TYR A 1 247 ? 31.004 -13.959 -16.604 1.00 91.50 247 TYR A C 1
ATOM 2039 O O . TYR A 1 247 ? 32.195 -14.225 -16.495 1.00 91.50 247 TYR A O 1
ATOM 2047 N N . ALA A 1 248 ? 30.069 -14.545 -15.846 1.00 91.75 248 ALA A N 1
ATOM 2048 C CA . ALA A 1 248 ? 30.372 -15.591 -14.869 1.00 91.75 248 ALA A CA 1
ATOM 2049 C C . ALA A 1 248 ? 31.006 -16.819 -15.544 1.00 91.75 248 ALA A C 1
ATOM 2051 O O . ALA A 1 248 ? 32.130 -17.176 -15.201 1.00 91.75 248 ALA A O 1
ATOM 2052 N N . ALA A 1 249 ? 30.353 -17.356 -16.580 1.00 91.12 249 ALA A N 1
ATOM 2053 C CA . ALA A 1 249 ? 30.812 -18.542 -17.308 1.00 91.12 249 ALA A CA 1
ATOM 2054 C C . ALA A 1 249 ? 32.179 -18.367 -18.007 1.00 91.12 249 ALA A C 1
ATOM 2056 O O . ALA A 1 249 ? 32.849 -19.349 -18.307 1.00 91.12 249 ALA A O 1
ATOM 2057 N N . ILE A 1 250 ? 32.612 -17.130 -18.286 1.00 89.75 250 ILE A N 1
ATOM 2058 C CA . ILE A 1 250 ? 33.961 -16.861 -18.814 1.00 89.75 250 ILE A CA 1
ATOM 2059 C C . ILE A 1 250 ? 35.030 -16.912 -17.718 1.00 89.75 250 ILE A C 1
ATOM 2061 O O . ILE A 1 250 ? 36.139 -17.353 -18.002 1.00 89.75 250 ILE A O 1
ATOM 2065 N N . ASN A 1 251 ? 34.723 -16.469 -16.496 1.00 82.75 251 ASN A N 1
ATOM 2066 C CA . ASN A 1 251 ? 35.689 -16.496 -15.391 1.00 82.75 251 ASN A CA 1
ATOM 2067 C C . ASN A 1 251 ? 35.807 -17.906 -14.793 1.00 82.75 251 ASN A C 1
ATOM 2069 O O . ASN A 1 251 ? 36.906 -18.342 -14.488 1.00 82.75 251 ASN A O 1
ATOM 2073 N N . GLU A 1 252 ? 34.694 -18.635 -14.708 1.00 80.12 252 GLU A N 1
ATOM 2074 C CA . GLU A 1 252 ? 34.630 -20.030 -14.244 1.00 80.12 252 GLU A CA 1
ATOM 2075 C C . GLU A 1 252 ? 35.578 -20.937 -15.057 1.00 80.12 252 GLU A C 1
ATOM 2077 O O . GLU A 1 252 ? 36.402 -21.650 -14.493 1.00 80.12 252 GLU A O 1
ATOM 2082 N N . VAL A 1 253 ? 35.589 -20.777 -16.387 1.00 64.38 253 VAL A N 1
ATOM 2083 C CA . VAL A 1 253 ? 36.527 -21.458 -17.305 1.00 64.38 253 VAL A CA 1
ATOM 2084 C C . VAL A 1 253 ? 37.991 -20.997 -17.144 1.00 64.38 253 VAL A C 1
ATOM 2086 O O . VAL A 1 253 ? 38.898 -21.691 -17.594 1.00 64.38 253 VAL A O 1
ATOM 2089 N N . GLN A 1 254 ? 38.262 -19.849 -16.511 1.00 58.62 254 GLN A N 1
ATOM 2090 C CA . GLN A 1 254 ? 39.632 -19.424 -16.176 1.00 58.62 254 GLN A CA 1
ATOM 2091 C C . GLN A 1 254 ? 40.110 -19.984 -14.832 1.00 58.62 254 GLN A C 1
ATOM 2093 O O . GLN A 1 254 ? 41.294 -20.288 -14.705 1.00 58.62 254 GLN A O 1
ATOM 2098 N N . ASP A 1 255 ? 39.211 -20.156 -13.862 1.00 56.69 255 ASP A N 1
ATOM 2099 C CA . ASP A 1 255 ? 39.539 -20.751 -12.563 1.00 56.69 255 ASP A CA 1
ATOM 2100 C C . ASP A 1 255 ? 39.777 -22.280 -12.668 1.00 56.69 255 ASP A C 1
ATOM 2102 O O . ASP A 1 255 ? 40.540 -22.835 -11.876 1.00 56.69 255 ASP A O 1
ATOM 2106 N N . GLU A 1 256 ? 39.211 -22.963 -13.676 1.00 53.09 256 GLU A N 1
ATOM 2107 C CA . GLU A 1 256 ? 39.507 -24.380 -13.973 1.00 53.09 256 GLU A CA 1
ATOM 2108 C C . GLU A 1 256 ? 40.933 -24.615 -14.527 1.00 53.09 256 GLU A C 1
ATOM 2110 O O . GLU A 1 256 ? 41.575 -25.601 -14.162 1.00 53.09 256 GLU A O 1
ATOM 2115 N N . ASP A 1 257 ? 41.460 -23.717 -15.372 1.00 52.69 257 ASP A N 1
ATOM 2116 C CA . ASP A 1 257 ? 42.737 -23.911 -16.098 1.00 52.69 257 ASP A CA 1
ATOM 2117 C C . ASP A 1 257 ? 43.992 -23.776 -15.192 1.00 52.69 257 ASP A C 1
ATOM 2119 O O . ASP A 1 257 ? 45.052 -24.319 -15.514 1.00 52.69 257 ASP A O 1
ATOM 2123 N N . ASP A 1 258 ? 43.884 -23.094 -14.041 1.00 52.75 258 ASP A N 1
ATOM 2124 C CA . ASP A 1 258 ? 44.957 -22.959 -13.029 1.00 52.75 258 ASP A CA 1
ATOM 2125 C C . ASP A 1 258 ? 44.841 -23.994 -11.871 1.00 52.75 258 ASP A C 1
ATOM 2127 O O . ASP A 1 258 ? 45.725 -24.081 -11.009 1.00 52.75 258 ASP A O 1
ATOM 2131 N N . SER A 1 259 ? 43.785 -24.823 -11.836 1.00 47.72 259 SER A N 1
ATOM 2132 C CA . SER A 1 259 ? 43.440 -25.692 -10.692 1.00 47.72 259 SER A CA 1
ATOM 2133 C C . SER A 1 259 ? 43.942 -27.143 -10.823 1.00 47.72 259 SER A C 1
ATOM 2135 O O . SER A 1 259 ? 43.199 -28.076 -11.125 1.00 47.72 259 SER A O 1
ATOM 2137 N N . SER A 1 260 ? 45.234 -27.371 -10.554 1.00 52.50 260 SER A N 1
ATOM 2138 C CA . SER A 1 260 ? 45.859 -28.713 -10.610 1.00 52.50 260 SER A CA 1
ATOM 2139 C C . SER A 1 260 ? 46.037 -29.414 -9.246 1.00 52.50 260 SER A C 1
ATOM 2141 O O . SER A 1 260 ? 47.143 -29.818 -8.889 1.00 52.50 260 SER A O 1
ATOM 2143 N N . SER A 1 261 ? 44.947 -29.585 -8.485 1.00 46.56 261 SER A N 1
ATOM 2144 C CA . SER A 1 261 ? 44.828 -30.536 -7.353 1.00 46.56 261 SER A CA 1
ATOM 2145 C C . SER A 1 261 ? 43.348 -30.639 -6.940 1.00 46.56 261 SER A C 1
ATOM 2147 O O . SER A 1 261 ? 42.823 -29.678 -6.395 1.00 46.56 261 SER A O 1
ATOM 2149 N N . ASP A 1 262 ? 42.597 -31.661 -7.352 1.00 43.44 262 ASP A N 1
ATOM 2150 C CA . ASP A 1 262 ? 42.487 -33.007 -6.739 1.00 43.44 262 ASP A CA 1
ATOM 2151 C C . ASP A 1 262 ? 41.482 -33.075 -5.562 1.00 43.44 262 ASP A C 1
ATOM 2153 O O . ASP A 1 262 ? 41.394 -32.156 -4.755 1.00 43.44 262 ASP A O 1
ATOM 2157 N N . GLU A 1 263 ? 40.750 -34.192 -5.508 1.00 47.38 263 GLU A N 1
ATOM 2158 C CA . GLU A 1 263 ? 39.590 -34.545 -4.662 1.00 47.38 263 GLU A CA 1
ATOM 2159 C C . GLU A 1 263 ? 38.310 -33.672 -4.770 1.00 47.38 263 GLU A C 1
ATOM 2161 O O . GLU A 1 263 ? 38.241 -32.501 -4.408 1.00 47.38 263 GLU A O 1
ATOM 2166 N N . SER A 1 264 ? 37.249 -34.322 -5.260 1.00 49.44 264 SER A N 1
ATOM 2167 C CA . SER A 1 264 ? 35.878 -33.834 -5.459 1.00 49.44 264 SER A CA 1
ATOM 2168 C C . SER A 1 264 ? 34.979 -33.995 -4.228 1.00 49.44 264 SER A C 1
ATOM 2170 O O . SER A 1 264 ? 35.060 -35.027 -3.562 1.00 49.44 264 SER A O 1
ATOM 2172 N N . GLU A 1 265 ? 33.978 -33.125 -4.068 1.00 44.69 265 GLU A N 1
ATOM 2173 C CA . GLU A 1 265 ? 32.681 -33.507 -3.483 1.00 44.69 265 GLU A CA 1
ATOM 2174 C C . GLU A 1 265 ? 31.546 -32.736 -4.189 1.00 44.69 265 GLU A C 1
ATOM 2176 O O . GLU A 1 265 ? 31.605 -31.514 -4.315 1.00 44.69 265 GLU A O 1
ATOM 2181 N N . ASP A 1 266 ? 30.546 -33.456 -4.713 1.00 49.56 266 ASP A N 1
ATOM 2182 C CA . ASP A 1 266 ? 29.468 -32.887 -5.532 1.00 49.56 266 ASP A CA 1
ATOM 2183 C C . ASP A 1 266 ? 28.361 -32.249 -4.667 1.00 49.56 266 ASP A C 1
ATOM 2185 O O . ASP A 1 266 ? 27.570 -32.960 -4.040 1.00 49.56 266 ASP A O 1
ATOM 2189 N N . GLU A 1 267 ? 28.215 -30.920 -4.700 1.00 44.38 267 GLU A N 1
ATOM 2190 C CA . GLU A 1 267 ? 26.960 -30.254 -4.313 1.00 44.38 267 GLU A CA 1
ATOM 2191 C C . GLU A 1 267 ? 26.168 -29.842 -5.564 1.00 44.38 267 GLU A C 1
ATOM 2193 O O . GLU A 1 267 ? 26.294 -28.728 -6.077 1.00 44.38 267 GLU A O 1
ATOM 2198 N N . GLU A 1 268 ? 25.298 -30.742 -6.042 1.00 44.25 268 GLU A N 1
ATOM 2199 C CA . GLU A 1 268 ? 24.235 -30.388 -6.990 1.00 44.25 268 GLU A CA 1
ATOM 2200 C C . GLU A 1 268 ? 23.310 -29.326 -6.362 1.00 44.25 268 GLU A C 1
ATOM 2202 O O . GLU A 1 268 ? 22.317 -29.652 -5.704 1.00 44.25 268 GLU A O 1
ATOM 2207 N N . MET A 1 269 ? 23.568 -28.037 -6.608 1.00 42.69 269 MET A N 1
ATOM 2208 C CA . MET A 1 269 ? 22.542 -27.004 -6.441 1.00 42.69 269 MET A CA 1
ATOM 2209 C C . MET A 1 269 ? 21.495 -27.159 -7.545 1.00 42.69 269 MET A C 1
ATOM 2211 O O . MET A 1 269 ? 21.508 -26.461 -8.558 1.00 42.69 269 MET A O 1
ATOM 2215 N N . GLN A 1 270 ? 20.594 -28.117 -7.332 1.00 37.91 270 GLN A N 1
ATOM 2216 C CA . GLN A 1 270 ? 19.462 -28.396 -8.201 1.00 37.91 270 GLN A CA 1
ATOM 2217 C C . GLN A 1 270 ? 18.672 -27.107 -8.439 1.00 37.91 270 GLN A C 1
ATOM 2219 O O . GLN A 1 270 ? 18.279 -26.420 -7.492 1.00 37.91 270 GLN A O 1
ATOM 2224 N N . GLU A 1 271 ? 18.413 -26.782 -9.709 1.00 44.59 271 GLU A N 1
ATOM 2225 C CA . GLU A 1 271 ? 17.436 -25.749 -10.025 1.00 44.59 271 GLU A CA 1
ATOM 2226 C C . GLU A 1 271 ? 16.075 -26.202 -9.488 1.00 44.59 271 GLU A C 1
ATOM 2228 O O . GLU A 1 271 ? 15.383 -27.008 -10.116 1.00 44.59 271 GLU A O 1
ATOM 2233 N N . GLU A 1 272 ? 15.641 -25.631 -8.362 1.00 38.84 272 GLU A N 1
ATOM 2234 C CA . GLU A 1 272 ? 14.222 -25.561 -8.036 1.00 38.84 272 GLU A CA 1
ATOM 2235 C C . GLU A 1 272 ? 13.537 -24.661 -9.076 1.00 38.84 272 GLU A C 1
ATOM 2237 O O . GLU A 1 272 ? 13.154 -23.515 -8.817 1.00 38.84 272 GLU A O 1
ATOM 2242 N N . GLN A 1 273 ? 13.316 -25.221 -10.270 1.00 41.22 273 GLN A N 1
ATOM 2243 C CA . GLN A 1 273 ? 12.219 -24.855 -11.153 1.00 41.22 273 GLN A CA 1
ATOM 2244 C C . GLN A 1 273 ? 10.926 -25.236 -10.429 1.00 41.22 273 GLN A C 1
ATOM 2246 O O . GLN A 1 273 ? 10.245 -26.201 -10.775 1.00 41.22 273 GLN A O 1
ATOM 2251 N N . HIS A 1 274 ? 10.639 -24.498 -9.353 1.00 32.66 274 HIS A N 1
ATOM 2252 C CA . HIS A 1 274 ? 9.513 -24.716 -8.473 1.00 32.66 274 HIS A CA 1
ATOM 2253 C C . HIS A 1 274 ? 8.265 -24.420 -9.293 1.00 32.66 274 HIS A C 1
ATOM 2255 O O . HIS A 1 274 ? 7.822 -23.278 -9.420 1.00 32.66 274 HIS A O 1
ATOM 2261 N N . ASN A 1 275 ? 7.742 -25.473 -9.916 1.00 33.69 275 ASN A N 1
ATOM 2262 C CA . ASN A 1 275 ? 6.510 -25.447 -10.667 1.00 33.69 275 ASN A CA 1
ATOM 2263 C C . ASN A 1 275 ? 5.425 -25.064 -9.663 1.00 33.69 275 ASN A C 1
ATOM 2265 O O . ASN A 1 275 ? 5.010 -25.890 -8.851 1.00 33.69 275 ASN A O 1
ATOM 2269 N N . PHE A 1 276 ? 5.069 -23.779 -9.629 1.00 37.72 276 PHE A N 1
ATOM 2270 C CA . PHE A 1 276 ? 4.073 -23.251 -8.709 1.00 37.72 276 PHE A CA 1
ATOM 2271 C C . PHE A 1 276 ? 2.708 -23.756 -9.157 1.00 37.72 276 PHE A C 1
ATOM 2273 O O . PHE A 1 276 ? 1.961 -23.068 -9.854 1.00 37.72 276 PHE A O 1
ATOM 2280 N N . GLU A 1 277 ? 2.409 -24.988 -8.743 1.00 31.80 277 GLU A N 1
ATOM 2281 C CA . GLU A 1 277 ? 1.052 -25.474 -8.590 1.00 31.80 277 GLU A CA 1
ATOM 2282 C C . GLU A 1 277 ? 0.272 -24.377 -7.868 1.00 31.80 277 GLU A C 1
ATOM 2284 O O . GLU A 1 277 ? 0.693 -23.852 -6.829 1.00 31.80 277 GLU A O 1
ATOM 2289 N N . TYR A 1 278 ? -0.796 -23.925 -8.517 1.00 40.84 278 TYR A N 1
ATOM 2290 C CA . TYR A 1 278 ? -1.582 -22.825 -8.006 1.00 40.84 278 TYR A CA 1
ATOM 2291 C C . TYR A 1 278 ? -2.358 -23.361 -6.810 1.00 40.84 278 TYR A C 1
ATOM 2293 O O . TYR A 1 278 ? -3.446 -23.903 -6.973 1.00 40.84 278 TYR A O 1
ATOM 2301 N N . ASP A 1 279 ? -1.791 -23.161 -5.617 1.00 35.69 279 ASP A N 1
ATOM 2302 C CA . ASP A 1 279 ? -2.523 -23.098 -4.353 1.00 35.69 279 ASP A CA 1
ATOM 2303 C C . ASP A 1 279 ? -3.526 -21.937 -4.474 1.00 35.69 279 ASP A C 1
ATOM 2305 O O . ASP A 1 279 ? -3.307 -20.787 -4.053 1.00 35.69 279 ASP A O 1
ATOM 2309 N N . GLU A 1 280 ? -4.612 -22.256 -5.172 1.00 38.78 280 GLU A N 1
ATOM 2310 C CA . GLU A 1 280 ? -5.848 -21.517 -5.268 1.00 38.78 280 GLU A CA 1
ATOM 2311 C C . GLU A 1 280 ? -6.424 -21.508 -3.859 1.00 38.78 280 GLU A C 1
ATOM 2313 O O . GLU A 1 280 ? -7.110 -22.426 -3.418 1.00 38.78 280 GLU A O 1
ATOM 2318 N N . ILE A 1 281 ? -6.061 -20.465 -3.109 1.00 40.47 281 ILE A N 1
ATOM 2319 C CA . ILE A 1 281 ? -6.718 -20.139 -1.850 1.00 40.47 281 ILE A CA 1
ATOM 2320 C C . ILE A 1 281 ? -8.160 -19.819 -2.228 1.00 40.47 281 ILE A C 1
ATOM 2322 O O . ILE A 1 281 ? -8.454 -18.669 -2.562 1.00 40.47 281 ILE A O 1
ATOM 2326 N N . GLU A 1 282 ? -9.019 -20.841 -2.199 1.00 36.69 282 GLU A N 1
ATOM 2327 C CA . GLU A 1 282 ? -10.442 -20.721 -2.481 1.00 36.69 282 GLU A CA 1
ATOM 2328 C C . GLU A 1 282 ? -10.986 -19.541 -1.675 1.00 36.69 282 GLU A C 1
ATOM 2330 O O . GLU A 1 282 ? -11.012 -19.529 -0.436 1.00 36.69 282 GLU A O 1
ATOM 2335 N N . ILE A 1 283 ? -11.384 -18.498 -2.399 1.00 41.91 283 ILE A N 1
ATOM 2336 C CA . ILE A 1 283 ? -12.166 -17.413 -1.833 1.00 41.91 283 ILE A CA 1
ATOM 2337 C C . ILE A 1 283 ? -13.588 -17.961 -1.777 1.00 41.91 283 ILE A C 1
ATOM 2339 O O . ILE A 1 283 ? -14.395 -17.725 -2.667 1.00 41.91 283 ILE A O 1
ATOM 2343 N N . SER A 1 284 ? -13.857 -18.768 -0.749 1.00 36.56 284 SER A N 1
ATOM 2344 C CA . SER A 1 284 ? -15.203 -19.226 -0.432 1.00 36.56 284 SER A CA 1
ATOM 2345 C C . SER A 1 284 ? -16.044 -18.001 -0.067 1.00 36.56 284 SER A C 1
ATOM 2347 O O . SER A 1 284 ? -15.955 -17.494 1.055 1.00 36.56 284 SER A O 1
ATOM 2349 N N . ASP A 1 285 ? -16.842 -17.515 -1.017 1.00 44.41 285 ASP A N 1
ATOM 2350 C CA . ASP A 1 285 ? -17.784 -16.406 -0.814 1.00 44.41 285 ASP A CA 1
ATOM 2351 C C . ASP A 1 285 ? -18.977 -16.807 0.100 1.00 44.41 285 ASP A C 1
ATOM 2353 O O . ASP A 1 285 ? -19.819 -15.977 0.434 1.00 44.41 285 ASP A O 1
ATOM 2357 N N . ASP A 1 286 ? -19.014 -18.061 0.575 1.00 43.97 286 ASP A N 1
ATOM 2358 C CA . ASP A 1 286 ? -20.061 -18.655 1.426 1.00 43.97 286 ASP A CA 1
ATOM 2359 C C . ASP A 1 286 ? -20.227 -18.014 2.825 1.00 43.97 286 ASP A C 1
ATOM 2361 O O . ASP A 1 286 ? -21.257 -18.215 3.470 1.00 43.97 286 ASP A O 1
ATOM 2365 N N . ASP A 1 287 ? -19.250 -17.238 3.319 1.00 47.81 287 ASP A N 1
ATOM 2366 C CA . ASP A 1 287 ? -19.322 -16.582 4.643 1.00 47.81 287 ASP A CA 1
ATOM 2367 C C . ASP A 1 287 ? -20.362 -15.418 4.686 1.00 47.81 287 ASP A C 1
ATOM 2369 O O . ASP A 1 287 ? -20.688 -14.939 5.775 1.00 47.81 287 ASP A O 1
ATOM 2373 N N . ASP A 1 288 ? -20.913 -14.965 3.545 1.00 48.56 288 ASP A N 1
ATOM 2374 C CA . ASP A 1 288 ? -21.848 -13.817 3.466 1.00 48.56 288 ASP A CA 1
ATOM 2375 C C . ASP A 1 288 ? -23.347 -14.175 3.704 1.00 48.56 288 ASP A C 1
ATOM 2377 O O . ASP A 1 288 ? -24.171 -13.270 3.866 1.00 48.56 288 ASP A O 1
ATOM 2381 N N . GLU A 1 289 ? -23.747 -15.457 3.772 1.00 48.94 289 GLU A N 1
ATOM 2382 C CA . GLU A 1 289 ? -25.173 -15.847 3.924 1.00 48.94 289 GLU A CA 1
ATOM 2383 C C . GLU A 1 289 ? -25.739 -15.781 5.362 1.00 48.94 289 GLU A C 1
ATOM 2385 O O . GLU A 1 289 ? -26.961 -15.688 5.541 1.00 48.94 289 GLU A O 1
ATOM 2390 N N . GLU A 1 290 ? -24.907 -15.856 6.408 1.00 47.41 290 GLU A N 1
ATOM 2391 C CA . GLU A 1 290 ? -25.413 -16.059 7.780 1.00 47.41 290 GLU A CA 1
ATOM 2392 C C . GLU A 1 290 ? -25.850 -14.751 8.477 1.00 47.41 290 GLU A C 1
ATOM 2394 O O . GLU A 1 290 ? -26.844 -14.736 9.213 1.00 47.41 290 GLU A O 1
ATOM 2399 N N . ASP A 1 291 ? -25.193 -13.622 8.182 1.00 48.78 291 ASP A N 1
ATOM 2400 C CA . ASP A 1 291 ? -25.450 -12.322 8.835 1.00 48.78 291 ASP A CA 1
ATOM 2401 C C . ASP A 1 291 ? -26.835 -11.732 8.468 1.00 48.78 291 ASP A C 1
ATOM 2403 O O . ASP A 1 291 ? -27.432 -10.967 9.234 1.00 48.78 291 ASP A O 1
ATOM 2407 N N . GLY A 1 292 ? -27.409 -12.143 7.328 1.00 41.84 292 GLY A N 1
ATOM 2408 C CA . GLY A 1 292 ? -28.766 -11.761 6.919 1.00 41.84 292 GLY A CA 1
ATOM 2409 C C . GLY A 1 292 ? -29.860 -12.336 7.829 1.00 41.84 292 GLY A C 1
ATOM 2410 O O . GLY A 1 292 ? -30.824 -11.643 8.170 1.00 41.84 292 GLY A O 1
ATOM 2411 N N . ARG A 1 293 ? -29.695 -13.582 8.296 1.00 48.72 293 ARG A N 1
ATOM 2412 C CA . ARG A 1 293 ? -30.742 -14.317 9.032 1.00 48.72 293 ARG A CA 1
ATOM 2413 C C . ARG A 1 293 ? -30.950 -13.793 10.458 1.00 48.72 293 ARG A C 1
ATOM 2415 O O . ARG A 1 293 ? -32.054 -13.896 10.994 1.00 48.72 293 ARG A O 1
ATOM 2422 N N . MET A 1 294 ? 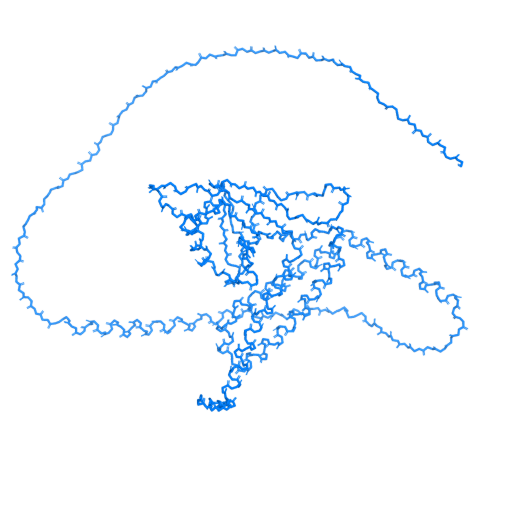-29.931 -13.174 11.066 1.00 49.81 294 MET A N 1
ATOM 2423 C CA . MET A 1 294 ? -30.065 -12.544 12.388 1.00 49.81 294 MET A CA 1
ATOM 2424 C C . MET A 1 294 ? -30.784 -11.187 12.361 1.00 49.81 294 MET A C 1
ATOM 2426 O O . MET A 1 294 ? -31.413 -10.827 13.359 1.00 49.81 294 MET A O 1
ATOM 2430 N N . GLN A 1 295 ? -30.747 -10.439 11.252 1.00 50.91 295 GLN A N 1
ATOM 2431 C CA . GLN A 1 295 ? -31.497 -9.177 11.150 1.00 50.91 295 GLN A CA 1
ATOM 2432 C C . GLN A 1 295 ? -32.996 -9.426 10.946 1.00 50.91 295 GLN A C 1
ATOM 2434 O O . GLN A 1 295 ? -33.825 -8.759 11.571 1.00 50.91 295 GLN A O 1
ATOM 2439 N N . GLU A 1 296 ? -33.351 -10.433 10.144 1.00 49.34 296 GLU A N 1
ATOM 2440 C CA . GLU A 1 296 ? -34.747 -10.765 9.844 1.00 49.34 296 GLU A CA 1
ATOM 2441 C C . GLU A 1 296 ? -35.520 -11.216 11.101 1.00 49.34 296 GLU A C 1
ATOM 2443 O O . GLU A 1 296 ? -36.641 -10.761 11.341 1.00 49.34 296 GLU A O 1
ATOM 2448 N N . GLN A 1 297 ? -34.891 -12.001 11.989 1.00 50.47 297 GLN A N 1
ATOM 2449 C CA . GLN A 1 297 ? -35.509 -12.386 13.267 1.00 50.47 297 GLN A CA 1
ATOM 2450 C C . GLN A 1 297 ? -35.718 -11.203 14.231 1.00 50.47 297 GLN A C 1
ATOM 2452 O O . GLN A 1 297 ? -36.702 -11.198 14.972 1.00 50.47 297 GLN A O 1
ATOM 2457 N N . GLN A 1 298 ? -34.863 -10.169 14.222 1.00 50.03 298 GLN A N 1
ATOM 2458 C CA . GLN A 1 298 ? -35.070 -8.983 15.073 1.00 50.03 298 GLN A CA 1
ATOM 2459 C C . GLN A 1 298 ? -36.186 -8.061 14.554 1.00 50.03 298 GLN A C 1
ATOM 2461 O O . GLN A 1 298 ? -36.913 -7.467 15.359 1.00 50.03 298 GLN A O 1
ATOM 2466 N N . GLN A 1 299 ? -36.377 -7.975 13.233 1.00 49.72 299 GLN A N 1
ATOM 2467 C CA . GLN A 1 299 ? -37.519 -7.260 12.650 1.00 49.72 299 GLN A CA 1
ATOM 2468 C C . GLN A 1 299 ? -38.840 -7.983 12.944 1.00 49.72 299 GLN A C 1
ATOM 2470 O O . GLN A 1 299 ? -39.754 -7.366 13.495 1.00 49.72 299 GLN A O 1
ATOM 2475 N N . GLN A 1 300 ? -38.913 -9.301 12.718 1.00 49.41 300 GLN A N 1
ATOM 2476 C CA . GLN A 1 300 ? -40.117 -10.091 13.021 1.00 49.41 300 GLN A CA 1
ATOM 2477 C C . GLN A 1 300 ? -40.505 -10.045 14.510 1.00 49.41 300 GLN A C 1
ATOM 2479 O O . GLN A 1 300 ? -41.694 -10.064 14.841 1.00 49.41 300 GLN A O 1
ATOM 2484 N N . HIS A 1 301 ? -39.537 -9.926 15.428 1.00 43.84 301 HIS A N 1
ATOM 2485 C CA . HIS A 1 301 ? -39.842 -9.793 16.856 1.00 43.84 301 HIS A CA 1
ATOM 2486 C C . HIS A 1 301 ? -40.362 -8.400 17.252 1.00 43.84 301 HIS A C 1
ATOM 2488 O O . HIS A 1 301 ? -41.053 -8.279 18.267 1.00 43.84 301 HIS A O 1
ATOM 2494 N N . SER A 1 302 ? -40.061 -7.374 16.448 1.00 46.56 302 SER A N 1
ATOM 2495 C CA . SER A 1 302 ? -40.499 -5.990 16.650 1.00 46.56 302 SER A CA 1
ATOM 2496 C C . SER A 1 302 ? -41.904 -5.744 16.082 1.00 46.56 302 SER A C 1
ATOM 2498 O O . SER A 1 302 ? -42.749 -5.187 16.780 1.00 46.56 302 SER A O 1
ATOM 2500 N N . GLU A 1 303 ? -42.213 -6.233 14.874 1.00 44.44 303 GLU A N 1
ATOM 2501 C CA . GLU A 1 303 ? -43.554 -6.078 14.273 1.00 44.44 303 GLU A CA 1
ATOM 2502 C C . GLU A 1 303 ? -44.662 -6.771 15.089 1.00 44.44 303 GLU A C 1
ATOM 2504 O O . GLU A 1 303 ? -45.786 -6.276 15.168 1.00 44.44 303 GLU A O 1
ATOM 2509 N N . ASN A 1 304 ? -44.344 -7.870 15.783 1.00 42.16 304 ASN A N 1
ATOM 2510 C CA . ASN A 1 304 ? -45.297 -8.568 16.654 1.00 42.16 304 ASN A CA 1
ATOM 2511 C C . ASN A 1 304 ? -45.699 -7.788 17.927 1.00 42.16 304 ASN A C 1
ATOM 2513 O O . ASN A 1 304 ? -46.669 -8.173 18.583 1.00 42.16 304 ASN A O 1
ATOM 2517 N N . LEU A 1 305 ? -45.002 -6.702 18.290 1.00 42.91 305 LEU A N 1
ATOM 2518 C CA . LEU A 1 305 ? -45.327 -5.897 19.478 1.00 42.91 305 LEU A CA 1
ATOM 2519 C C . LEU A 1 305 ? -46.341 -4.771 19.207 1.00 42.91 305 LEU A C 1
ATOM 2521 O O . LEU A 1 305 ? -47.138 -4.460 20.094 1.00 42.91 305 LEU A O 1
ATOM 2525 N N . ASP A 1 306 ? -46.382 -4.202 17.997 1.00 39.22 306 ASP A N 1
ATOM 2526 C CA . ASP A 1 306 ? -47.311 -3.104 17.664 1.00 39.22 306 ASP A CA 1
ATOM 2527 C C . ASP A 1 306 ? -48.751 -3.579 17.378 1.00 39.22 306 ASP A C 1
ATOM 2529 O O . ASP A 1 306 ? -49.720 -2.838 17.574 1.00 39.22 306 ASP A O 1
ATOM 2533 N N . VAL A 1 307 ? -48.934 -4.846 16.986 1.00 43.81 307 VAL A N 1
ATOM 2534 C CA . VAL A 1 307 ? -50.251 -5.404 16.616 1.00 43.81 307 VAL A CA 1
ATOM 2535 C C . VAL A 1 307 ? -51.217 -5.522 17.815 1.00 43.81 307 VAL A C 1
ATOM 2537 O O . VAL A 1 307 ? -52.432 -5.568 17.621 1.00 43.81 307 VAL A O 1
ATOM 2540 N N . GLN A 1 308 ? -50.732 -5.508 19.065 1.00 39.28 308 GLN A N 1
ATOM 2541 C CA . GLN A 1 308 ? -51.590 -5.679 20.254 1.00 39.28 308 GLN A CA 1
ATOM 2542 C C . GLN A 1 308 ? -52.217 -4.397 20.840 1.00 39.28 308 GLN A C 1
ATOM 2544 O O . GLN A 1 308 ? -53.048 -4.514 21.742 1.00 39.28 308 GLN A O 1
ATOM 2549 N N . GLN A 1 309 ? -51.907 -3.185 20.352 1.00 40.81 309 GLN A N 1
ATOM 2550 C CA . GLN A 1 309 ? -52.450 -1.944 20.953 1.00 40.81 309 GLN A CA 1
ATOM 2551 C C . GLN A 1 309 ? -53.632 -1.286 20.213 1.00 40.81 309 GLN A C 1
ATOM 2553 O O . GLN A 1 309 ? -54.282 -0.402 20.777 1.00 40.81 309 GLN A O 1
ATOM 2558 N N . GLN A 1 310 ? -53.997 -1.719 19.001 1.00 35.41 310 GLN A N 1
ATOM 2559 C CA . GLN A 1 310 ? -55.090 -1.093 18.235 1.00 35.41 310 GLN A CA 1
ATOM 2560 C C . GLN A 1 310 ? -56.432 -1.833 18.347 1.00 35.41 310 GLN A C 1
ATOM 2562 O O . GLN A 1 310 ? -56.918 -2.430 17.390 1.00 35.41 310 GLN A O 1
ATOM 2567 N N . ASN A 1 311 ? -57.079 -1.755 19.518 1.00 38.78 311 ASN A N 1
ATOM 2568 C CA . ASN A 1 311 ? -58.468 -2.213 19.676 1.00 38.78 311 ASN A CA 1
ATOM 2569 C C . ASN A 1 311 ? -59.272 -1.424 20.737 1.00 38.78 311 ASN A C 1
ATOM 2571 O O . ASN A 1 311 ? -59.602 -1.937 21.807 1.00 38.78 311 ASN A O 1
ATOM 2575 N N . ARG A 1 312 ? -59.625 -0.160 20.438 1.00 34.66 312 ARG A N 1
ATOM 2576 C CA . ARG A 1 312 ? -60.715 0.588 21.114 1.00 34.66 312 ARG A CA 1
ATOM 2577 C C . ARG A 1 312 ? -61.275 1.724 20.226 1.00 34.66 312 ARG A C 1
ATOM 2579 O O . ARG A 1 312 ? -60.485 2.379 19.552 1.00 34.66 312 ARG A O 1
ATOM 2586 N N . PRO A 1 313 ?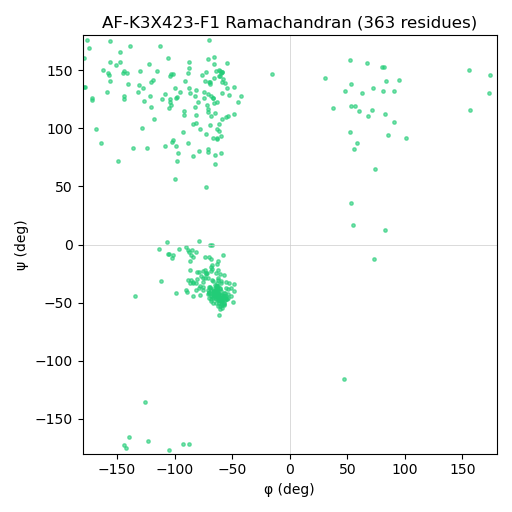 -62.604 1.980 20.193 1.00 38.25 313 PRO A N 1
ATOM 2587 C CA . PRO A 1 313 ? -63.210 2.796 19.132 1.00 38.25 313 PRO A CA 1
ATOM 2588 C C . PRO A 1 313 ? -63.614 4.242 19.505 1.00 38.25 313 PRO A C 1
ATOM 2590 O O . PRO A 1 313 ? -64.186 4.498 20.559 1.00 38.25 313 PRO A O 1
ATOM 2593 N N . VAL A 1 314 ? -63.460 5.137 18.517 1.00 36.75 314 VAL A N 1
ATOM 2594 C CA . VAL A 1 314 ? -64.370 6.247 18.132 1.00 36.75 314 VAL A CA 1
ATOM 2595 C C . VAL A 1 314 ? -64.765 7.315 19.174 1.00 36.75 314 VAL A C 1
ATOM 2597 O O . VAL A 1 314 ? -65.619 7.093 20.032 1.00 36.75 314 VAL A O 1
ATOM 2600 N N . ARG A 1 315 ? -64.409 8.582 18.880 1.00 31.73 315 ARG A N 1
ATOM 2601 C CA . ARG A 1 315 ? -65.384 9.701 18.891 1.00 31.73 315 ARG A CA 1
ATOM 2602 C C . ARG A 1 315 ? -65.029 10.835 17.913 1.00 31.73 315 ARG A C 1
ATOM 2604 O O . ARG A 1 315 ? -63.893 10.976 17.487 1.00 31.73 315 ARG A O 1
ATOM 2611 N N . LYS A 1 316 ? -66.065 11.571 17.492 1.00 37.44 316 LYS A N 1
ATOM 2612 C CA . LYS A 1 316 ? -66.104 12.497 16.338 1.00 37.44 316 LYS A CA 1
ATOM 2613 C C . LYS A 1 316 ? -65.675 13.929 16.700 1.00 37.44 316 LYS A C 1
ATOM 2615 O O . LYS A 1 316 ? -66.104 14.398 17.748 1.00 37.44 316 LYS A O 1
ATOM 2620 N N . GLN A 1 317 ? -65.050 14.649 15.759 1.00 31.50 317 GLN A N 1
ATOM 2621 C CA . GLN A 1 317 ? -65.527 15.904 15.108 1.00 31.50 317 GLN A CA 1
ATOM 2622 C C . GLN A 1 317 ? -64.463 16.348 14.058 1.00 31.50 317 GLN A C 1
ATOM 2624 O O . GLN A 1 317 ? -63.287 16.173 14.337 1.00 31.50 317 GLN A O 1
ATOM 2629 N N . LEU A 1 318 ? -64.694 16.775 12.801 1.00 34.00 318 LEU A N 1
ATOM 2630 C CA . LEU A 1 318 ? -65.760 17.485 12.050 1.00 34.00 318 LEU A CA 1
ATOM 2631 C C . LEU A 1 318 ? -65.444 18.987 11.829 1.00 34.00 318 LEU A C 1
ATOM 2633 O O . LEU A 1 318 ? -65.817 19.802 12.662 1.00 34.00 318 LEU A O 1
ATOM 2637 N N . ASN A 1 319 ? -64.799 19.323 10.691 1.00 31.14 319 ASN A N 1
ATOM 2638 C CA . ASN A 1 319 ? -64.915 20.548 9.844 1.00 31.14 319 ASN A CA 1
ATOM 2639 C C . ASN A 1 319 ? -63.814 20.513 8.738 1.00 31.14 319 ASN A C 1
ATOM 2641 O O . ASN A 1 319 ? -62.723 20.034 9.016 1.00 31.14 319 ASN A O 1
ATOM 2645 N N . ARG A 1 320 ? -64.084 20.728 7.430 1.00 35.38 320 ARG A N 1
ATOM 2646 C CA . ARG A 1 320 ? -64.360 21.989 6.671 1.00 35.38 320 ARG A CA 1
ATOM 2647 C C . ARG A 1 320 ? -63.164 22.967 6.675 1.00 35.38 320 ARG A C 1
ATOM 2649 O O . ARG A 1 320 ? -62.708 23.276 7.764 1.00 35.38 320 ARG A O 1
ATOM 2656 N N . LEU A 1 321 ? -62.652 23.564 5.582 1.00 35.16 321 LEU A N 1
ATOM 2657 C CA . LEU A 1 321 ? -62.852 23.566 4.099 1.00 35.16 321 LEU A CA 1
ATOM 2658 C C . LEU A 1 321 ? -61.503 24.052 3.457 1.00 35.16 321 LEU A C 1
ATOM 2660 O O . LEU A 1 321 ? -60.617 24.429 4.216 1.00 35.16 321 LEU A O 1
ATOM 2664 N N . HIS A 1 322 ? -61.210 24.122 2.144 1.00 32.81 322 HIS A N 1
ATOM 2665 C CA . HIS A 1 322 ? -61.974 23.986 0.881 1.00 32.81 322 HIS A CA 1
ATOM 2666 C C . HIS A 1 322 ? -61.303 22.907 -0.038 1.00 32.81 322 HIS A C 1
ATOM 2668 O O . HIS A 1 322 ? -61.027 21.847 0.508 1.00 32.81 322 HIS A O 1
ATOM 2674 N N . GLY A 1 323 ? -61.042 22.934 -1.367 1.00 27.41 323 GLY A N 1
ATOM 2675 C CA . GLY A 1 323 ? -61.186 23.882 -2.504 1.00 27.41 323 GLY A CA 1
ATOM 2676 C C . GLY A 1 323 ? -59.925 24.734 -2.811 1.00 27.41 323 GLY A C 1
ATOM 2677 O O . GLY A 1 323 ? -59.281 25.156 -1.860 1.00 27.41 323 GLY A O 1
ATOM 2678 N N . ILE A 1 324 ? -59.511 25.052 -4.059 1.00 31.02 324 ILE A N 1
ATOM 2679 C CA . ILE A 1 324 ? -60.009 24.744 -5.430 1.00 31.02 324 ILE A CA 1
ATOM 2680 C C . ILE A 1 324 ? -58.832 24.560 -6.438 1.00 31.02 324 ILE A C 1
ATOM 2682 O O . ILE A 1 324 ? -57.800 25.213 -6.339 1.00 31.02 324 ILE A O 1
ATOM 2686 N N . VAL A 1 325 ? -59.057 23.681 -7.423 1.00 31.42 325 VAL A N 1
ATOM 2687 C CA . VAL A 1 325 ? -58.283 23.313 -8.639 1.00 31.42 325 VAL A CA 1
ATOM 2688 C C . VAL A 1 325 ? -58.004 24.475 -9.623 1.00 31.42 325 VAL A C 1
ATOM 2690 O O . VAL A 1 325 ? -58.904 25.289 -9.805 1.00 31.42 325 VAL A O 1
ATOM 2693 N N . SER A 1 326 ? -56.869 24.478 -10.363 1.00 31.09 326 SER A N 1
ATOM 2694 C CA . SER A 1 326 ? -56.806 24.751 -11.837 1.00 31.09 326 SER A CA 1
ATOM 2695 C C . SER A 1 326 ? -55.406 24.654 -12.490 1.00 31.09 326 SER A C 1
ATOM 2697 O O . SER A 1 326 ? -54.432 25.213 -11.997 1.00 31.09 326 SER A O 1
ATOM 2699 N N . ASP A 1 327 ? -55.381 24.003 -13.658 1.00 29.17 327 ASP A N 1
ATOM 2700 C CA . ASP A 1 327 ? -54.340 23.930 -14.714 1.00 29.17 327 ASP A CA 1
ATOM 2701 C C . ASP A 1 327 ? -54.586 25.036 -15.803 1.00 29.17 327 ASP A C 1
ATOM 2703 O O . ASP A 1 327 ? -55.552 25.789 -15.660 1.00 29.17 327 ASP A O 1
ATOM 2707 N N . PRO A 1 328 ? -53.902 25.109 -16.977 1.00 55.00 328 PRO A N 1
ATOM 2708 C CA . PRO A 1 328 ? -52.451 25.137 -17.243 1.00 55.00 328 PRO A CA 1
ATOM 2709 C C . PRO A 1 328 ? -52.052 26.141 -18.389 1.00 55.00 328 PRO A C 1
ATOM 2711 O O . PRO A 1 328 ? -52.861 26.931 -18.865 1.00 55.00 328 PRO A O 1
ATOM 2714 N N . LEU A 1 329 ? -50.816 26.029 -18.918 1.00 33.66 329 LEU A N 1
ATOM 2715 C CA . LEU A 1 329 ? -50.344 26.390 -20.289 1.00 33.66 329 LEU A CA 1
ATOM 2716 C C . LEU A 1 329 ? -50.584 27.800 -20.910 1.00 33.66 329 LEU A C 1
ATOM 2718 O O . LEU A 1 329 ? -51.681 28.126 -21.356 1.00 33.66 329 LEU A O 1
ATOM 2722 N N . ARG A 1 330 ? -49.476 28.503 -21.235 1.00 32.75 330 ARG A N 1
ATOM 2723 C CA . ARG A 1 330 ? -49.170 29.183 -22.536 1.00 32.75 330 ARG A CA 1
ATOM 2724 C C . ARG A 1 330 ? -47.705 29.684 -22.504 1.00 32.75 330 ARG A C 1
ATOM 2726 O O . ARG A 1 330 ? -47.303 30.227 -21.489 1.00 32.75 330 ARG A O 1
ATOM 2733 N N . LEU A 1 331 ? -46.786 29.394 -23.439 1.00 33.75 331 LEU A N 1
ATOM 2734 C CA . LEU A 1 331 ? -46.696 29.549 -24.913 1.00 33.75 331 LEU A CA 1
ATOM 2735 C C . LEU A 1 331 ? -46.290 30.954 -25.424 1.00 33.75 331 LEU A C 1
ATOM 2737 O O . LEU A 1 331 ? -46.981 31.926 -25.144 1.00 33.75 331 LEU A O 1
ATOM 2741 N N . ARG A 1 332 ? -45.313 30.949 -26.361 1.00 33.84 332 ARG A N 1
ATOM 2742 C CA . ARG A 1 332 ? -44.934 31.973 -27.380 1.00 33.84 332 ARG A CA 1
ATOM 2743 C C . ARG A 1 332 ? -44.075 33.191 -26.943 1.00 33.84 332 ARG A C 1
ATOM 2745 O O . ARG A 1 332 ? -44.205 33.626 -25.813 1.00 33.84 332 ARG A O 1
ATOM 2752 N N . ASN A 1 333 ? -43.254 33.841 -27.802 1.00 29.56 333 ASN A N 1
ATOM 2753 C CA . ASN A 1 333 ? -42.584 33.492 -29.095 1.00 29.56 333 ASN A CA 1
ATOM 2754 C C . ASN A 1 333 ? -41.658 34.668 -29.585 1.00 29.56 333 ASN A C 1
ATOM 2756 O O . ASN A 1 333 ? -41.749 35.760 -29.041 1.00 29.56 333 ASN A O 1
ATOM 2760 N N . VAL A 1 334 ? -40.919 34.474 -30.699 1.00 32.47 334 VAL A N 1
ATOM 2761 C CA . VAL A 1 334 ? -40.380 35.473 -31.681 1.00 32.47 334 VAL A CA 1
ATOM 2762 C C . VAL A 1 334 ? -38.971 36.104 -31.486 1.00 32.47 334 VAL A C 1
ATOM 2764 O O . VAL A 1 334 ? -38.784 37.048 -30.734 1.00 32.47 334 VAL A O 1
ATOM 2767 N N . SER A 1 335 ? -38.035 35.625 -32.326 1.00 30.50 335 SER A N 1
ATOM 2768 C CA . SER A 1 335 ? -37.048 36.299 -33.222 1.00 30.50 335 SER A CA 1
ATOM 2769 C C . SER A 1 335 ? -36.404 37.676 -32.943 1.00 30.50 335 SER A C 1
ATOM 2771 O O . SER A 1 335 ? -37.113 38.642 -32.693 1.00 30.50 335 SER A O 1
ATOM 2773 N N . SER A 1 336 ? -35.109 37.812 -33.325 1.00 33.47 336 SER A N 1
ATOM 2774 C CA . SER A 1 336 ? -34.549 38.759 -34.352 1.00 33.47 336 SER A CA 1
ATOM 2775 C C . SER A 1 336 ? -33.045 39.080 -34.111 1.00 33.47 336 SER A C 1
ATOM 2777 O O . SER A 1 336 ? -32.669 39.175 -32.951 1.00 33.47 336 SER A O 1
ATOM 2779 N N . ARG A 1 337 ? -32.130 39.390 -35.062 1.00 36.62 337 ARG A N 1
ATOM 2780 C CA . ARG A 1 337 ? -31.784 38.971 -36.459 1.00 36.62 337 ARG A CA 1
ATOM 2781 C C . ARG A 1 337 ? -30.533 39.800 -36.907 1.00 36.62 337 ARG A C 1
ATOM 2783 O O . ARG A 1 337 ? -30.374 40.902 -36.400 1.00 36.62 337 ARG A O 1
ATOM 2790 N N . TYR A 1 338 ? -29.767 39.365 -37.933 1.00 32.78 338 TYR A N 1
ATOM 2791 C CA . TYR A 1 338 ? -28.677 40.122 -38.642 1.00 32.78 338 TYR A CA 1
ATOM 2792 C C . TYR A 1 338 ? -27.396 40.462 -37.832 1.00 32.78 338 TYR A C 1
ATOM 2794 O O . TYR A 1 338 ? -27.462 40.517 -36.615 1.00 32.78 338 TYR A O 1
ATOM 2802 N N . ARG A 1 339 ? -26.182 40.699 -38.385 1.00 31.92 339 ARG A N 1
ATOM 2803 C CA . ARG A 1 339 ? -25.498 40.638 -39.726 1.00 31.92 339 ARG A CA 1
ATOM 2804 C C . ARG A 1 339 ? -24.038 40.169 -39.426 1.00 31.92 339 ARG A C 1
ATOM 2806 O O . ARG A 1 339 ? -23.585 40.426 -38.322 1.00 31.92 339 ARG A O 1
ATOM 2813 N N . SER A 1 340 ? -23.244 39.439 -40.224 1.00 29.05 340 SER A N 1
ATOM 2814 C CA . SER A 1 340 ? -23.015 39.284 -41.681 1.00 29.05 340 SER A CA 1
ATOM 2815 C C . SER A 1 340 ? -22.024 40.280 -42.326 1.00 29.05 340 SER A C 1
ATOM 2817 O O . SER A 1 340 ? -22.455 41.341 -42.776 1.00 29.05 340 SER A O 1
ATOM 2819 N N . SER A 1 341 ? -20.736 39.889 -42.436 1.00 30.52 341 SER A N 1
ATOM 2820 C CA . SER A 1 341 ? -19.786 40.315 -43.496 1.00 30.52 341 SER A CA 1
ATOM 2821 C C . SER A 1 341 ? -18.437 39.550 -43.486 1.00 30.52 341 SER A C 1
ATOM 2823 O O . SER A 1 341 ? -17.723 39.552 -42.488 1.00 30.52 341 SER A O 1
ATOM 2825 N N . HIS A 1 342 ? -18.128 38.947 -44.641 1.00 29.80 342 HIS A N 1
ATOM 2826 C CA . HIS A 1 342 ? -16.847 38.636 -45.320 1.00 29.80 342 HIS A CA 1
ATOM 2827 C C . HIS A 1 342 ? -15.539 39.350 -44.839 1.00 29.80 342 HIS A C 1
ATOM 2829 O O . HIS A 1 342 ? -15.630 40.486 -44.392 1.00 29.80 342 HIS A O 1
ATOM 2835 N N . VAL A 1 343 ? -14.301 38.787 -44.852 1.00 37.06 343 VAL A N 1
ATOM 2836 C CA . VAL A 1 343 ? -13.527 37.962 -45.852 1.00 37.06 343 VAL A CA 1
ATOM 2837 C C . VAL A 1 343 ? -13.051 38.822 -47.061 1.00 37.06 343 VAL A C 1
ATOM 2839 O O . VAL A 1 343 ? -13.911 39.562 -47.533 1.00 37.06 343 VAL A O 1
ATOM 2842 N N . PRO A 1 344 ? -11.790 38.784 -47.613 1.00 48.75 344 PRO A N 1
ATOM 2843 C CA . PRO A 1 344 ? -10.711 37.755 -47.552 1.00 48.75 344 PRO A CA 1
ATOM 2844 C C . PRO A 1 344 ? -9.202 38.216 -47.452 1.00 48.75 344 PRO A C 1
ATOM 2846 O O . PRO A 1 344 ? -8.886 39.398 -47.491 1.00 48.75 344 PRO A O 1
ATOM 2849 N N . CYS A 1 345 ? -8.285 37.222 -47.507 1.00 28.81 345 CYS A N 1
ATOM 2850 C CA . CYS A 1 345 ? -7.019 37.154 -48.301 1.00 28.81 345 CYS A CA 1
ATOM 2851 C C . CYS A 1 345 ? -5.610 37.635 -47.825 1.00 28.81 345 CYS A C 1
ATOM 2853 O O . CYS A 1 345 ? -5.380 38.789 -47.494 1.00 28.81 345 CYS A O 1
ATOM 2855 N N . ASN A 1 346 ? -4.645 36.719 -48.063 1.00 27.28 346 ASN A N 1
ATOM 2856 C CA . ASN A 1 346 ? -3.282 36.874 -48.633 1.00 27.28 346 ASN A CA 1
ATOM 2857 C C . ASN A 1 346 ? -2.144 37.623 -47.889 1.00 27.28 346 ASN A C 1
ATOM 2859 O O . ASN A 1 346 ? -2.053 38.843 -47.961 1.00 27.28 346 ASN A O 1
ATOM 2863 N N . ASN A 1 347 ? -1.116 36.887 -47.420 1.00 27.78 347 ASN A N 1
ATOM 2864 C CA . ASN A 1 347 ? 0.113 36.611 -48.211 1.00 27.78 347 ASN A CA 1
ATOM 2865 C C . ASN A 1 347 ? 1.225 35.862 -47.429 1.00 27.78 347 ASN A C 1
ATOM 2867 O O . ASN A 1 347 ? 1.474 36.108 -46.254 1.00 27.78 347 ASN A O 1
ATOM 2871 N N . SER A 1 348 ? 1.956 35.002 -48.141 1.00 32.84 348 SER A N 1
ATOM 2872 C CA . SER A 1 348 ? 3.354 34.591 -47.862 1.00 32.84 348 SER A CA 1
ATOM 2873 C C . SER A 1 348 ? 4.273 35.320 -48.889 1.00 32.84 348 SER A C 1
ATOM 2875 O O . SER A 1 348 ? 3.701 36.050 -49.703 1.00 32.84 348 SER A O 1
ATOM 2877 N N . PRO A 1 349 ? 5.622 35.147 -48.980 1.00 43.75 349 PRO A N 1
ATOM 2878 C CA . PRO A 1 349 ? 6.512 34.206 -48.271 1.00 43.75 349 PRO A CA 1
ATOM 2879 C C . PRO A 1 349 ? 7.944 34.725 -47.898 1.00 43.75 349 PRO A C 1
ATOM 2881 O O . PRO A 1 349 ? 8.318 35.851 -48.196 1.00 43.75 349 PRO A O 1
ATOM 2884 N N . LEU A 1 350 ? 8.783 33.794 -47.403 1.00 31.19 350 LEU A N 1
ATOM 2885 C CA . LEU A 1 350 ? 10.229 33.621 -47.705 1.00 31.19 350 LEU A CA 1
ATOM 2886 C C . LEU A 1 350 ? 11.366 34.453 -47.030 1.00 31.19 350 LEU A C 1
ATOM 2888 O O . LEU A 1 350 ? 11.245 35.625 -46.711 1.00 31.19 350 LEU A O 1
ATOM 2892 N N . GLN A 1 351 ? 12.531 33.772 -47.000 1.00 33.00 351 GLN A N 1
ATOM 2893 C CA . GLN A 1 351 ? 13.948 34.190 -46.851 1.00 33.00 351 GLN A CA 1
ATOM 2894 C C . GLN A 1 351 ? 14.600 34.472 -45.469 1.00 33.00 351 GLN A C 1
ATOM 2896 O O . GLN A 1 351 ? 14.389 35.505 -44.856 1.00 33.00 351 GLN A O 1
ATOM 2901 N N . ASN A 1 352 ? 15.545 33.570 -45.124 1.00 30.20 352 ASN A N 1
ATOM 2902 C CA . ASN A 1 352 ? 16.994 33.782 -44.866 1.00 30.20 352 ASN A CA 1
ATOM 2903 C C . ASN A 1 352 ? 17.448 34.865 -43.842 1.00 30.20 352 ASN A C 1
ATOM 2905 O O . ASN A 1 352 ? 17.015 36.002 -43.894 1.00 30.20 352 ASN A O 1
ATOM 2909 N N . GLN A 1 353 ? 18.444 34.645 -42.967 1.00 36.09 353 GLN A N 1
ATOM 2910 C CA . GLN A 1 353 ? 19.780 34.069 -43.222 1.00 36.09 353 GLN A CA 1
ATOM 2911 C C . GLN A 1 353 ? 20.497 33.572 -41.934 1.00 36.09 353 GLN A C 1
ATOM 2913 O O . GLN A 1 353 ? 20.384 34.233 -40.915 1.00 36.09 353 GLN A O 1
ATOM 2918 N N . PHE A 1 354 ? 21.356 32.538 -42.069 1.00 31.45 354 PHE A N 1
ATOM 2919 C CA . PHE A 1 354 ? 22.704 32.353 -41.451 1.00 31.45 354 PHE A CA 1
ATOM 2920 C C . PHE A 1 354 ? 22.935 32.491 -39.905 1.00 31.45 354 PHE A C 1
ATOM 2922 O O . PHE A 1 354 ? 22.185 33.131 -39.195 1.00 31.45 354 PHE A O 1
ATOM 2929 N N . ARG A 1 355 ? 23.994 31.933 -39.276 1.00 35.41 355 ARG A N 1
ATOM 2930 C CA . ARG A 1 355 ? 25.210 31.217 -39.746 1.00 35.41 355 ARG A CA 1
ATOM 2931 C C . ARG A 1 355 ? 25.800 30.310 -38.638 1.00 35.41 355 ARG A C 1
ATOM 2933 O O . ARG A 1 355 ? 25.877 30.741 -37.502 1.00 35.41 355 ARG A O 1
ATOM 2940 N N . LYS A 1 356 ? 26.367 29.161 -39.050 1.00 32.97 356 LYS A N 1
ATOM 2941 C CA . LYS A 1 356 ? 27.555 28.451 -38.496 1.00 32.97 356 LYS A CA 1
ATOM 2942 C C . LYS A 1 356 ? 27.685 28.210 -36.973 1.00 32.97 356 LYS A C 1
ATOM 2944 O O . LYS A 1 356 ? 27.900 29.140 -36.211 1.00 32.97 356 LYS A O 1
ATOM 2949 N N . ASN A 1 357 ? 28.007 26.958 -36.635 1.00 31.20 357 ASN A N 1
ATOM 2950 C CA . ASN A 1 357 ? 29.351 26.679 -36.106 1.00 31.20 357 ASN A CA 1
ATOM 2951 C C . ASN A 1 357 ? 29.911 25.339 -36.625 1.00 31.20 357 ASN A C 1
ATOM 2953 O O . ASN A 1 357 ? 29.157 24.415 -36.916 1.00 31.20 357 ASN A O 1
ATOM 2957 N N . ARG A 1 358 ? 31.238 25.271 -36.807 1.00 36.44 358 ARG A N 1
ATOM 2958 C CA . ARG A 1 358 ? 32.014 24.044 -37.102 1.00 36.44 358 ARG A CA 1
ATOM 2959 C C . ARG A 1 358 ? 32.457 23.444 -35.754 1.00 36.44 358 ARG A C 1
ATOM 2961 O O . ARG A 1 358 ? 32.690 24.200 -34.823 1.00 36.44 358 ARG A O 1
ATOM 2968 N N . VAL A 1 359 ? 32.465 22.128 -35.538 1.00 35.94 359 VAL A N 1
ATOM 2969 C CA . VAL A 1 359 ? 33.410 21.130 -36.088 1.00 35.94 359 VAL A CA 1
ATOM 2970 C C . VAL A 1 359 ? 34.880 21.509 -35.858 1.00 35.94 359 VAL A C 1
ATOM 2972 O O . VAL A 1 359 ? 35.488 22.199 -36.673 1.00 35.94 359 VAL A O 1
ATOM 2975 N N . LEU A 1 360 ? 35.466 20.955 -34.797 1.00 37.97 360 LEU A N 1
ATOM 2976 C CA . LEU A 1 360 ? 36.897 20.659 -34.695 1.00 37.97 360 LEU A CA 1
ATOM 2977 C C . LEU A 1 360 ? 37.060 19.205 -34.225 1.00 37.97 360 LEU A C 1
ATOM 2979 O O . LEU A 1 360 ? 36.191 18.674 -33.535 1.00 37.97 360 LEU A O 1
ATOM 2983 N N . ARG A 1 361 ? 38.149 18.554 -34.646 1.00 35.91 361 ARG A N 1
ATOM 2984 C CA . ARG A 1 361 ? 38.481 17.151 -34.354 1.00 35.91 361 ARG A CA 1
ATOM 2985 C C . ARG A 1 361 ? 39.927 17.064 -33.849 1.00 35.91 361 ARG A C 1
ATOM 2987 O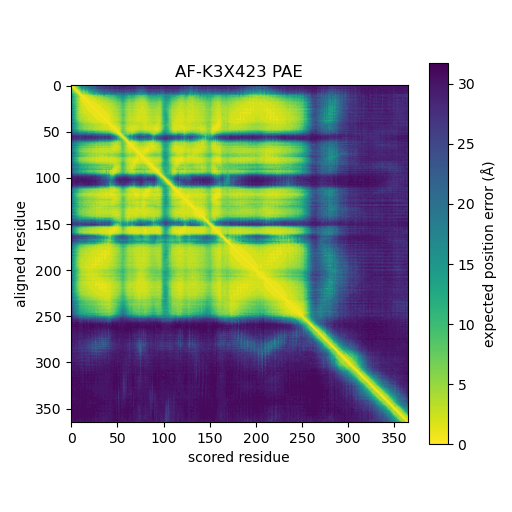 O . ARG A 1 361 ? 40.796 17.678 -34.450 1.00 35.91 361 ARG A O 1
ATOM 2994 N N . ALA A 1 362 ? 40.117 16.249 -32.813 1.00 35.44 362 ALA A N 1
ATOM 2995 C CA . ALA A 1 362 ? 41.262 15.375 -32.520 1.00 35.44 362 ALA A CA 1
ATOM 2996 C C . ALA A 1 362 ? 42.719 15.814 -32.824 1.00 35.44 362 ALA A C 1
ATOM 2998 O O . ALA A 1 362 ? 43.146 15.818 -33.974 1.00 35.44 362 ALA A O 1
ATOM 2999 N N . THR A 1 363 ? 43.506 15.907 -31.748 1.00 38.09 363 THR A N 1
ATOM 3000 C CA . THR A 1 363 ? 44.810 15.235 -31.518 1.00 38.09 363 THR A CA 1
ATOM 3001 C C . THR A 1 363 ? 44.804 14.812 -30.033 1.00 38.09 363 THR A C 1
ATOM 3003 O O . THR A 1 363 ? 44.247 15.546 -29.222 1.00 38.09 363 THR A O 1
ATOM 3006 N N . LEU A 1 364 ? 45.250 13.643 -29.561 1.00 32.53 364 LEU A N 1
ATOM 3007 C CA . LEU A 1 364 ? 46.062 12.548 -30.116 1.00 32.53 364 LEU A CA 1
ATOM 3008 C C . LEU A 1 364 ? 47.572 12.831 -30.259 1.00 32.53 364 LEU A C 1
ATOM 3010 O O . LEU A 1 364 ? 48.106 12.838 -31.364 1.00 32.53 364 LEU A O 1
ATOM 3014 N N . THR A 1 365 ? 48.214 13.022 -29.103 1.00 45.41 365 THR A N 1
ATOM 3015 C CA . THR A 1 365 ? 49.533 12.488 -28.694 1.00 45.41 365 THR A CA 1
ATOM 3016 C C . THR A 1 365 ? 49.519 12.361 -27.179 1.00 45.41 365 THR A C 1
ATOM 3018 O O . THR A 1 365 ? 49.086 13.364 -26.566 1.00 45.41 365 THR A O 1
#

Foldseek 3Di:
DDDDDDDDDDDPVRVVVVVLVVLLVVLLLLLLVLVVLLLVLFFKKKKKFQADAPDPPDLFFQFPCLQFWDWDDDLQFLKIFTQDGGDHNTDIDIGGDDPDDDDDDDDPDDPPDDDGGKIFQDKDPDGCSNPGDRPVRVRVCRRCVNVPDPDDRMIMIMITDDDLASDADPVRHLVNLVVSLVVSVVSLVVSVVSLVVSCVVPVVCSCVSCSSSVSSSVVSNVSSVSSNVVSCVDPVVVVVVVVVVVVVVVVVVVVVVPDDDDDDDDDPPDPCPVPPPPPPPPPPPVVPPPVVVVVVVVVVVVVVVVVPPPDDDDDDDDDDDDDDDDDDDDDDDDDDDDDDDDDDYDDDDDDDDDDDDDDDDDDDD

Secondary structure (DSSP, 8-state):
----PPPPPPPHHHHHHHHHHHHHHHHHHHHHHHHHHHHTTSEEEEEEEEPPP--TT------GGGGTEEEEEGGGSS-EEEEEE---SSEEEEEE-------S---S----S--TT-EEEEETTEETTTS---HHHHHHHHHHHHHH-SS--EEEEEEEE--SS----SSS-HHHHHHHHHHHHHHHHHHHHHHHHHHHHHHHHHHHHHHHHHHHHHHHHHHHHHHHHHHHT-HHHHHHHHHHHHHHHHHHHHHHHT--------------------------GGGGSHHHHHHHHHHHHHHHHHTTS--------------------------------------------------------

pLDDT: mean 71.13, std 24.33, range [27.28, 97.88]

Nearest PDB structures (foldseek):
  6m3q-assembly1_F  TM=3.914E-01  e=1.695E+00  Mus musculus

Organism: Globisporangium ultimum (strain ATCC 200006 / CBS 805.95 / DAOM BR144) (NCBI:txid431595)

Mean predicted aligned error: 17.82 Å

Solvent-accessible surface area (backbone atoms only — not comparable to full-atom values): 23246 Å² total; per-residue (Å²): 133,83,81,81,72,82,76,80,80,78,51,74,66,56,50,52,51,50,51,49,56,48,50,55,53,47,54,51,50,52,46,36,53,48,49,45,57,58,52,67,64,32,52,54,29,38,39,37,32,48,58,79,80,86,54,96,88,59,92,69,64,43,54,56,58,45,68,12,35,41,71,42,54,48,58,78,32,50,54,30,29,24,71,40,67,54,84,50,77,46,58,69,46,71,43,67,57,77,80,77,86,81,87,86,76,94,70,88,79,74,73,84,68,86,54,61,71,27,28,57,44,27,48,69,93,47,46,27,65,86,53,65,49,50,66,72,57,47,46,53,51,42,29,40,43,78,80,70,47,90,78,63,56,64,48,41,36,33,36,28,41,68,53,79,69,65,75,70,48,100,85,41,40,69,66,58,50,48,53,53,39,51,51,47,52,54,51,48,53,52,49,53,56,51,48,51,69,39,35,80,75,42,45,73,60,42,50,78,73,36,52,36,53,51,48,44,46,53,49,49,51,52,54,42,53,53,40,49,49,51,51,65,68,30,68,68,48,45,51,53,50,54,48,49,54,57,52,48,62,55,49,55,63,54,60,57,78,75,59,89,73,84,88,88,83,90,79,82,80,69,81,78,74,69,76,76,71,80,82,71,76,77,80,70,73,74,77,68,67,63,72,58,60,64,53,53,56,56,50,60,62,51,62,66,61,66,72,77,73,83,82,84,84,89,85,88,87,94,81,90,86,85,88,85,90,86,88,79,92,83,88,90,85,86,91,88,80,93,86,91,82,82,88,88,87,89,85,84,84,89,83,89,78,90,79,88,82,80,91,86,81,91,81,92,130